Protein AF-X0TGJ8-F1 (afdb_monomer)

Nearest PDB structures (foldseek):
  4n3c-assembly1_A  TM=4.576E-01  e=1.375E-03  Homo sapiens
  5g05-assembly1_K  TM=4.048E-01  e=6.281E-03  Homo sapiens
  8qpb-assembly1_N  TM=3.657E-01  e=1.025E-02  Homo sapiens
  4xif-assembly1_A  TM=2.838E-01  e=1.025E-02  Homo sapiens
  5jjt-assembly1_A  TM=5.851E-01  e=5.698E-01  Arabidopsis thaliana

Radius of gyration: 27.28 Å; Cα contacts (8 Å, |Δi|>4): 310; chains: 1; bounding box: 85×45×89 Å

Sequence (287 aa):
EELASNRRTIRAPLMQMLMEAAKVVDERGDAAPHHDSLFNEAVTLAEARYYKKAQEKMAAFLKAYPKSHKGWLWYSRVSGNMKSIEGSLSNAEKIAPNDPEVVEEIHKVELAKRTLRSGQIRRCPFCWAPANVKAFKCPYCRAHLFVHEELLACTKAVNRGILQQAIDMYTKVATRETNPPAHYYLSIAHFNLGNWEKGLDQLNNTVKMFPEKKFYAEQLHMLINLLTSSEDMFAQETVVKKKVPGPAPATTVKAEKKKMLLAESSPPIRKAISIAFARRGNEVIEA

Solvent-accessible surface area (backbone atoms only — not comparable to full-atom values): 16430 Å² total; per-residue (Å²): 138,83,86,79,76,82,78,80,78,82,89,64,58,68,67,58,54,50,50,52,53,49,49,58,49,59,67,45,64,76,48,52,68,58,54,54,49,49,50,50,50,17,49,55,30,41,77,65,63,41,30,70,62,14,37,54,39,34,51,56,44,33,74,78,40,76,82,38,32,67,49,25,45,52,41,22,62,41,44,70,40,67,68,57,24,53,57,23,42,55,53,14,37,77,68,39,68,83,39,67,69,55,50,50,52,52,51,29,45,57,57,24,59,79,70,49,88,58,83,61,52,36,63,37,91,53,77,48,31,46,30,44,74,84,49,55,50,34,83,73,53,47,38,54,74,57,82,50,88,66,58,85,76,53,78,84,76,51,49,61,68,47,38,52,53,31,39,57,51,26,50,54,41,48,74,73,41,96,43,70,68,33,38,42,52,39,12,42,40,26,45,53,74,66,39,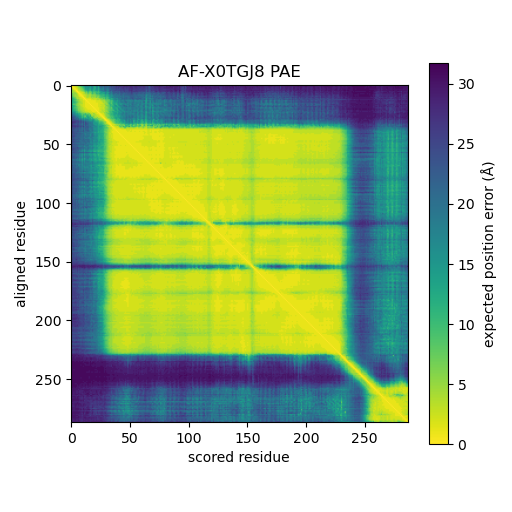50,67,66,12,49,55,36,39,54,50,40,27,70,78,38,69,87,48,55,68,51,48,52,41,50,50,51,46,52,52,53,57,57,59,55,50,62,68,54,60,61,68,70,71,74,72,77,91,74,92,84,90,82,91,77,90,71,83,78,76,82,61,53,77,42,81,45,82,54,95,48,69,71,57,38,51,55,49,46,50,60,41,45,77,72,56,32,45,69,43,81,104

Secondary structure (DSSP, 8-state):
-------------HHHHHHHHHHHHHHHHTTHHHHHHHHHHHHHHHHTT-HHHHHHHHHHHHHH-TT-HHHHHHHHHH-SSHHHHHHHHHHHHHH-TT-HHHHHHHHHHHHHHTT--SS-EEE-TTT--EEETT-SB-TTT--BSS--GGGTT-SSSS-HHHHHHHHHHHHHHHHHS--HHHHHHHHHHHHHTT-HHHHHHHHHHHHHH-TT-HHHHHHHHHHHHHHHHHHHHHHTTTS---------------PPPPEEEE--S-HHHHHHHHHHHHTTTPEEEE-

Organism: NCBI:txid412755

InterPro domains:
  IPR011990 Tetratricopeptide-like helical domain superfamily [G3DSA:1.25.40.10] (34-235)
  IPR011990 Tetratricopeptide-like helical domain superfamily [SSF48452] (39-220)

pLDDT: mean 85.27, std 17.44, range [36.16, 98.62]

Foldseek 3Di:
DDPPPPPDDDPDDPVVVVVVVVVVVVVCPVVVVVLCVLLVVLVLCVLLVVLVVSLVSLVVSCVVVVLDLSSLLVNLLSDFFLVSNVVSLVSSCVNPVPPPSSVVQVVLSVQQVVVDPDRGWDAQSQNSRIHDPPDQARSPQRAGRAQDLCLVVQAPRGDLVSLVVSLVSLVVSVVVDDRLVSLQVNLSSCSNNVVNLVSLVSLVVSCVVCVVPVVSVVRNVSVLVSLVVVVVVVVVVVPPPDDDDDDDDDDDDDDDAAEEEDEDPDPSSSVSVCVSSVVVRHHYDYD

Mean predicted aligned error: 12.15 Å

Structure (mmCIF, N/CA/C/O backbone):
data_AF-X0TGJ8-F1
#
_entry.id   AF-X0TGJ8-F1
#
loop_
_atom_site.group_PDB
_atom_site.id
_atom_site.type_symbol
_atom_site.label_atom_id
_atom_site.label_alt_id
_atom_site.label_comp_id
_atom_site.label_asym_id
_atom_site.label_entity_id
_atom_site.label_seq_id
_atom_site.pdbx_PDB_ins_code
_atom_site.Cartn_x
_atom_site.Cartn_y
_atom_site.Cartn_z
_atom_site.occupancy
_atom_site.B_iso_or_equiv
_atom_site.auth_seq_id
_atom_site.auth_comp_id
_atom_site.auth_asym_id
_atom_site.auth_atom_id
_atom_site.pdbx_PDB_model_num
ATOM 1 N N . GLU A 1 1 ? 2.355 -23.713 -53.470 1.00 46.88 1 GLU A N 1
ATOM 2 C CA . GLU A 1 1 ? 3.028 -22.478 -53.021 1.00 46.88 1 GLU A CA 1
ATOM 3 C C . GLU A 1 1 ? 3.996 -22.835 -51.908 1.00 46.88 1 GLU A C 1
ATOM 5 O O . GLU A 1 1 ? 3.592 -23.373 -50.884 1.00 46.88 1 GLU A O 1
ATOM 10 N N . GLU A 1 2 ? 5.284 -22.700 -52.210 1.00 47.53 2 GLU A N 1
ATOM 11 C CA . GLU A 1 2 ? 6.411 -23.269 -51.471 1.00 47.53 2 GLU A CA 1
ATOM 12 C C . GLU A 1 2 ? 6.818 -22.411 -50.266 1.00 47.53 2 GLU A C 1
ATOM 14 O O . GLU A 1 2 ? 7.160 -21.237 -50.397 1.00 47.53 2 GLU A O 1
ATOM 19 N N . LEU A 1 3 ? 6.880 -23.034 -49.087 1.00 53.97 3 LEU A N 1
ATOM 20 C CA . LEU A 1 3 ? 7.621 -22.522 -47.935 1.00 53.97 3 LEU A CA 1
ATOM 21 C C . LEU A 1 3 ? 9.123 -22.744 -48.173 1.00 53.97 3 LEU A C 1
ATOM 23 O O . LEU A 1 3 ? 9.703 -23.733 -47.724 1.00 53.97 3 LEU A O 1
ATOM 27 N N . ALA A 1 4 ? 9.760 -21.818 -48.892 1.00 54.16 4 ALA A N 1
ATOM 28 C CA . ALA A 1 4 ? 11.211 -21.780 -49.042 1.00 54.16 4 ALA A CA 1
ATOM 29 C C . ALA A 1 4 ? 11.873 -21.489 -47.680 1.00 54.16 4 ALA A C 1
ATOM 31 O O . ALA A 1 4 ? 11.961 -20.353 -47.211 1.00 54.16 4 ALA A O 1
ATOM 32 N N . SER A 1 5 ? 12.315 -22.558 -47.014 1.00 65.00 5 SER A N 1
ATOM 33 C CA . SER A 1 5 ? 13.054 -22.522 -45.754 1.00 65.00 5 SER A CA 1
ATOM 34 C C . SER A 1 5 ? 14.421 -21.865 -45.963 1.00 65.00 5 SER A C 1
ATOM 36 O O . SER A 1 5 ? 15.363 -22.481 -46.462 1.00 65.00 5 SER A O 1
ATOM 38 N N . ASN A 1 6 ? 14.539 -20.596 -45.569 1.00 62.16 6 ASN A N 1
ATOM 39 C CA . ASN A 1 6 ? 15.807 -19.873 -45.522 1.00 62.16 6 ASN A CA 1
ATOM 40 C C . ASN A 1 6 ? 16.725 -20.478 -44.443 1.00 62.16 6 ASN A C 1
ATOM 42 O O . ASN A 1 6 ? 16.780 -20.009 -43.303 1.00 62.16 6 ASN A O 1
ATOM 46 N N . ARG A 1 7 ? 17.475 -21.526 -44.804 1.00 58.59 7 ARG A N 1
ATOM 47 C CA . ARG A 1 7 ? 18.574 -22.065 -43.993 1.00 58.59 7 ARG A CA 1
ATOM 48 C C . ARG A 1 7 ? 19.716 -21.050 -43.945 1.00 58.59 7 ARG A C 1
ATOM 50 O O . ARG A 1 7 ? 20.585 -21.023 -44.811 1.00 58.59 7 ARG A O 1
ATOM 57 N N . ARG A 1 8 ? 19.736 -20.223 -42.901 1.00 74.56 8 ARG A N 1
ATOM 58 C CA . ARG A 1 8 ? 20.891 -19.375 -42.583 1.00 74.56 8 ARG A CA 1
ATOM 59 C C . ARG A 1 8 ? 22.025 -20.258 -42.068 1.00 74.56 8 ARG A C 1
ATOM 61 O O . ARG A 1 8 ? 21.917 -20.852 -41.000 1.00 74.56 8 ARG A O 1
ATOM 68 N N . THR A 1 9 ? 23.107 -20.363 -42.832 1.00 74.31 9 THR A N 1
ATOM 69 C CA . THR A 1 9 ? 24.321 -21.070 -42.410 1.00 74.31 9 THR A CA 1
ATOM 70 C C . THR A 1 9 ? 25.183 -20.119 -41.586 1.00 74.31 9 THR A C 1
ATOM 72 O O . THR A 1 9 ? 25.691 -19.129 -42.109 1.00 74.31 9 THR A O 1
ATOM 75 N N . ILE A 1 10 ? 25.344 -20.391 -40.292 1.00 77.75 10 ILE A N 1
ATOM 76 C CA . ILE A 1 10 ? 26.234 -19.606 -39.430 1.00 77.75 10 ILE A CA 1
ATOM 77 C C . ILE A 1 10 ? 27.671 -20.064 -39.708 1.00 77.75 10 ILE A C 1
ATOM 79 O O . ILE A 1 10 ? 28.046 -21.180 -39.362 1.00 77.75 10 ILE A O 1
ATOM 83 N N . ARG A 1 11 ? 28.474 -19.213 -40.357 1.00 81.12 11 ARG A N 1
ATOM 84 C CA . ARG A 1 11 ? 29.906 -19.448 -40.625 1.00 81.12 11 ARG A CA 1
ATOM 85 C C . ARG A 1 11 ? 30.792 -18.821 -39.546 1.00 81.12 11 ARG A C 1
ATOM 87 O O . ARG A 1 11 ? 31.711 -18.074 -39.861 1.00 81.12 11 ARG A O 1
ATOM 94 N N . ALA A 1 12 ? 30.497 -19.087 -38.279 1.00 82.31 12 ALA A N 1
ATOM 95 C CA . ALA A 1 12 ? 31.414 -18.745 -37.196 1.00 82.31 12 ALA A CA 1
ATOM 96 C C . ALA A 1 12 ? 32.196 -20.009 -36.797 1.00 82.31 12 ALA A C 1
ATOM 98 O O . ALA A 1 12 ? 31.591 -21.077 -36.681 1.00 82.31 12 ALA A O 1
ATOM 99 N N . PRO A 1 13 ? 33.522 -19.940 -36.598 1.00 90.06 13 PRO A N 1
ATOM 100 C CA . PRO A 1 13 ? 34.269 -21.030 -35.984 1.00 90.06 13 PRO A CA 1
ATOM 101 C C . PRO A 1 13 ? 33.686 -21.340 -34.602 1.00 90.06 13 PRO A C 1
ATOM 103 O O . PRO A 1 13 ? 33.364 -20.421 -33.848 1.00 90.06 13 PRO A O 1
ATOM 106 N N . LEU A 1 14 ? 33.583 -22.623 -34.242 1.00 85.56 14 LEU A N 1
ATOM 107 C CA . LEU A 1 14 ? 33.054 -23.059 -32.941 1.00 85.56 14 LEU A CA 1
ATOM 108 C C . LEU A 1 14 ? 33.731 -22.328 -31.770 1.00 85.56 14 LEU A C 1
ATOM 110 O O . LEU A 1 14 ? 33.059 -21.897 -30.841 1.00 85.56 14 LEU A O 1
ATOM 114 N N . MET A 1 15 ? 35.046 -22.111 -31.861 1.00 87.75 15 MET A N 1
ATOM 115 C CA . MET A 1 15 ? 35.812 -21.376 -30.853 1.00 87.75 15 MET A CA 1
ATOM 116 C C . MET A 1 15 ? 35.319 -19.931 -30.674 1.00 87.75 15 MET A C 1
ATOM 118 O O . MET A 1 15 ? 35.197 -19.465 -29.550 1.00 87.75 15 MET A O 1
ATOM 122 N N . GLN A 1 16 ? 34.958 -19.237 -31.759 1.00 88.19 16 GLN A N 1
ATOM 123 C CA . GLN A 1 16 ? 34.416 -17.878 -31.686 1.00 88.19 16 GLN A CA 1
ATOM 124 C C . GLN A 1 16 ? 33.028 -17.863 -31.034 1.00 88.19 16 GLN A C 1
ATOM 126 O O . GLN A 1 16 ? 32.749 -16.982 -30.228 1.00 88.19 16 GLN A O 1
ATOM 131 N N . MET A 1 17 ? 32.182 -18.859 -31.327 1.00 84.19 17 MET A N 1
ATOM 132 C CA . MET A 1 17 ? 30.877 -18.995 -30.668 1.00 84.19 17 MET A CA 1
ATOM 133 C C . MET A 1 17 ? 31.024 -19.281 -29.169 1.00 84.19 17 MET A C 1
ATOM 135 O O . MET A 1 17 ? 30.276 -18.731 -28.368 1.00 84.19 17 MET A O 1
ATOM 139 N N . LEU A 1 18 ? 31.997 -20.113 -28.785 1.00 81.88 18 LEU A N 1
ATOM 140 C CA . LEU A 1 18 ? 32.280 -20.428 -27.385 1.00 81.88 18 LEU A CA 1
ATOM 141 C C . LEU A 1 18 ? 32.867 -19.229 -26.633 1.00 81.88 18 LEU A C 1
ATOM 143 O O . LEU A 1 18 ? 32.481 -19.001 -25.493 1.00 81.88 18 LEU A O 1
ATOM 147 N N . MET A 1 19 ? 33.741 -18.437 -27.261 1.00 83.06 19 MET A N 1
ATOM 148 C CA . MET A 1 19 ? 34.274 -17.214 -26.650 1.00 83.06 19 MET A CA 1
ATOM 149 C C . MET A 1 19 ? 33.204 -16.127 -26.497 1.00 83.06 19 MET A C 1
ATOM 151 O O . MET A 1 19 ? 33.145 -15.493 -25.450 1.00 83.06 19 MET A O 1
ATOM 155 N N . GLU A 1 20 ? 32.323 -15.941 -27.484 1.00 79.94 20 GLU A N 1
ATOM 156 C CA . GLU A 1 20 ? 31.144 -15.064 -27.366 1.00 79.94 20 GLU A CA 1
ATOM 157 C C . GLU A 1 20 ? 30.201 -15.542 -26.253 1.00 79.94 20 GLU A C 1
ATOM 159 O O . GLU A 1 20 ? 29.802 -14.756 -25.397 1.00 79.94 20 GLU A O 1
ATOM 164 N N . ALA A 1 21 ? 29.894 -16.842 -26.203 1.00 73.81 21 ALA A N 1
ATOM 165 C CA . ALA A 1 21 ? 29.057 -17.413 -25.152 1.00 73.81 21 ALA A CA 1
ATOM 166 C C . ALA A 1 21 ? 29.690 -17.255 -23.760 1.00 73.81 21 ALA A C 1
ATOM 168 O O . ALA A 1 21 ? 28.996 -16.878 -22.819 1.00 73.81 21 ALA A O 1
ATOM 169 N N . ALA A 1 22 ? 31.000 -17.484 -23.629 1.00 69.81 22 ALA A N 1
ATOM 170 C CA . ALA A 1 22 ? 31.734 -17.300 -22.379 1.00 69.81 22 ALA A CA 1
ATOM 171 C C . ALA A 1 22 ? 31.773 -15.826 -21.951 1.00 69.81 22 ALA A C 1
ATOM 173 O O . ALA A 1 22 ? 31.545 -15.530 -20.783 1.00 69.81 22 ALA A O 1
ATOM 174 N N . LYS A 1 23 ? 31.959 -14.893 -22.892 1.00 70.50 23 LYS A N 1
ATOM 175 C CA . LYS A 1 23 ? 31.937 -13.449 -22.624 1.00 70.50 23 LYS A CA 1
ATOM 176 C C . LYS A 1 23 ? 30.565 -12.974 -22.135 1.00 70.50 23 LYS A C 1
ATOM 178 O O . LYS A 1 23 ? 30.482 -12.199 -21.190 1.00 70.50 23 LYS A O 1
ATOM 183 N N . VAL A 1 24 ? 29.484 -13.505 -22.711 1.00 60.78 24 VAL A N 1
ATOM 184 C CA . VAL A 1 24 ? 28.107 -13.237 -22.255 1.00 60.78 24 VAL A CA 1
ATOM 185 C C . VAL A 1 24 ? 27.833 -13.823 -20.863 1.00 60.78 24 VAL A C 1
ATOM 187 O O . VAL A 1 24 ? 26.995 -13.289 -20.137 1.00 60.78 24 VAL A O 1
ATOM 190 N N . VAL A 1 25 ? 28.503 -14.914 -20.478 1.00 56.06 25 VAL A N 1
ATOM 191 C CA . VAL A 1 25 ? 28.391 -15.507 -19.134 1.00 56.06 25 VAL A CA 1
ATOM 192 C C . VAL A 1 25 ? 29.176 -14.692 -18.102 1.00 56.06 25 VAL A C 1
ATOM 194 O O . VAL A 1 25 ? 28.639 -14.420 -17.030 1.00 56.06 25 VAL A O 1
ATOM 197 N N . ASP A 1 26 ? 30.382 -14.237 -18.441 1.00 53.06 26 ASP A N 1
ATOM 198 C CA . ASP A 1 26 ? 31.244 -13.451 -17.547 1.00 53.06 26 ASP A CA 1
ATOM 199 C C . ASP A 1 26 ? 30.664 -12.044 -17.286 1.00 53.06 26 ASP A C 1
ATOM 201 O O . ASP A 1 26 ? 30.555 -11.601 -16.145 1.00 53.06 26 ASP A O 1
ATOM 205 N N . GLU A 1 27 ? 30.116 -11.386 -18.317 1.00 55.34 27 GLU A N 1
ATOM 206 C CA . GLU A 1 27 ? 29.408 -10.100 -18.172 1.00 55.34 27 GLU A CA 1
ATOM 207 C C . GLU A 1 27 ? 28.094 -10.210 -17.364 1.00 55.34 27 GLU A C 1
ATOM 209 O O . GLU A 1 27 ? 27.584 -9.207 -16.858 1.00 55.34 27 GLU A O 1
ATOM 214 N N . ARG A 1 28 ? 27.528 -11.417 -17.213 1.00 53.03 28 ARG A N 1
ATOM 215 C CA . ARG A 1 28 ? 26.324 -11.667 -16.396 1.00 53.03 28 ARG A CA 1
ATOM 216 C C . ARG A 1 28 ? 26.637 -12.049 -14.948 1.00 53.03 28 ARG A C 1
ATOM 218 O O . ARG A 1 28 ? 25.773 -11.838 -14.097 1.00 53.03 28 ARG A O 1
ATOM 225 N N . GLY A 1 29 ? 27.824 -12.594 -14.670 1.00 50.03 29 GLY A N 1
ATOM 226 C CA . GLY A 1 29 ? 28.206 -13.130 -13.358 1.00 50.03 29 GLY A CA 1
ATOM 227 C C . GLY A 1 29 ? 28.338 -12.068 -12.264 1.00 50.03 29 GLY A C 1
ATOM 228 O O . GLY A 1 29 ? 27.767 -12.234 -11.188 1.00 50.03 29 GLY A O 1
ATOM 229 N N . ASP A 1 30 ? 28.995 -10.944 -12.561 1.00 52.78 30 ASP A N 1
ATOM 230 C CA . ASP A 1 30 ? 29.252 -9.878 -11.574 1.00 52.78 30 ASP A CA 1
ATOM 231 C C . ASP A 1 30 ? 28.154 -8.803 -11.507 1.00 52.78 30 ASP A C 1
ATOM 233 O O . ASP A 1 30 ? 28.026 -8.079 -10.517 1.00 52.78 30 ASP A O 1
ATOM 237 N N . ALA A 1 31 ? 27.322 -8.691 -12.543 1.00 53.66 31 ALA A N 1
ATOM 238 C CA . ALA A 1 31 ? 26.305 -7.646 -12.636 1.00 53.66 31 ALA A CA 1
ATOM 239 C C . ALA A 1 31 ? 24.985 -8.042 -11.935 1.00 53.66 31 ALA A C 1
ATOM 241 O O . ALA A 1 31 ? 24.351 -7.212 -11.276 1.00 53.66 31 ALA A O 1
ATOM 242 N N . ALA A 1 32 ? 24.600 -9.323 -11.999 1.00 57.41 32 ALA A N 1
ATOM 243 C CA . ALA A 1 32 ? 23.341 -9.830 -11.445 1.00 57.41 32 ALA A CA 1
ATOM 244 C C . ALA A 1 32 ? 23.119 -9.548 -9.937 1.00 57.41 32 ALA A C 1
ATOM 246 O O . ALA A 1 32 ? 22.020 -9.105 -9.589 1.00 57.41 32 ALA A O 1
ATOM 247 N N . PRO A 1 33 ? 24.115 -9.695 -9.035 1.00 64.19 33 PRO A N 1
ATOM 248 C CA . PRO A 1 33 ? 23.911 -9.458 -7.601 1.00 64.19 33 PRO A CA 1
ATOM 249 C C . PRO A 1 33 ? 23.582 -7.994 -7.285 1.00 64.19 33 PRO A C 1
ATOM 251 O O . PRO A 1 33 ? 22.793 -7.692 -6.385 1.00 64.19 33 PRO A O 1
ATOM 254 N N . HIS A 1 34 ? 24.169 -7.059 -8.039 1.00 70.31 34 HIS A N 1
ATOM 255 C CA . HIS A 1 34 ? 23.957 -5.635 -7.807 1.00 70.31 34 HIS A CA 1
ATOM 256 C C . HIS A 1 34 ? 22.599 -5.156 -8.352 1.00 70.31 34 HIS A C 1
ATOM 258 O O . HIS A 1 34 ? 21.985 -4.258 -7.764 1.00 70.31 34 HIS A O 1
ATOM 264 N N . HIS A 1 35 ? 22.108 -5.770 -9.436 1.00 74.06 35 HIS A N 1
ATOM 265 C CA . HIS A 1 35 ? 20.805 -5.467 -10.042 1.00 74.06 35 HIS A CA 1
ATOM 266 C C . HIS A 1 35 ? 19.655 -5.715 -9.072 1.00 74.06 35 HIS A C 1
ATOM 268 O O . HIS A 1 35 ? 18.832 -4.824 -8.835 1.00 74.06 35 HIS A O 1
ATOM 274 N N . ASP A 1 36 ? 19.645 -6.907 -8.479 1.00 84.38 36 ASP A N 1
ATOM 275 C CA . ASP A 1 36 ? 18.609 -7.309 -7.537 1.00 84.38 36 ASP A CA 1
ATOM 276 C C . ASP A 1 36 ? 18.672 -6.451 -6.273 1.00 84.38 36 ASP A C 1
ATOM 278 O O . ASP A 1 36 ? 17.635 -6.069 -5.737 1.00 84.38 36 ASP A O 1
ATOM 282 N N . SER A 1 37 ? 19.871 -6.049 -5.844 1.00 89.69 37 SER A N 1
ATOM 283 C CA . SER A 1 37 ? 20.055 -5.185 -4.675 1.00 89.69 37 SER A CA 1
ATOM 284 C C . SER A 1 37 ? 19.374 -3.815 -4.828 1.00 89.69 37 SER A C 1
ATOM 286 O O . SER A 1 37 ? 18.566 -3.439 -3.977 1.00 89.69 37 SER A O 1
ATOM 288 N N . LEU A 1 38 ? 19.607 -3.089 -5.933 1.00 93.69 38 LEU A N 1
ATOM 289 C CA . LEU A 1 38 ? 19.009 -1.757 -6.144 1.00 93.69 38 LEU A CA 1
ATOM 290 C C . LEU A 1 38 ? 17.484 -1.810 -6.288 1.00 93.69 38 LEU A C 1
ATOM 292 O O . LEU A 1 38 ? 16.774 -0.958 -5.745 1.00 93.69 38 LEU A O 1
ATOM 296 N N . PHE A 1 39 ? 16.977 -2.805 -7.018 1.00 96.44 39 PHE A N 1
ATOM 297 C CA . PHE A 1 39 ? 15.540 -3.003 -7.175 1.00 96.44 39 PHE A CA 1
ATOM 298 C C . PHE A 1 39 ? 14.882 -3.352 -5.836 1.00 96.44 39 PHE A C 1
ATOM 300 O O . PHE A 1 39 ? 13.907 -2.708 -5.443 1.00 96.44 39 PHE A O 1
ATOM 307 N N . ASN A 1 40 ? 15.443 -4.316 -5.102 1.00 96.69 40 ASN A N 1
ATOM 308 C CA . ASN A 1 40 ? 14.908 -4.752 -3.816 1.00 96.69 40 ASN A CA 1
ATOM 309 C C . ASN A 1 40 ? 14.972 -3.640 -2.764 1.00 96.69 40 ASN A C 1
ATOM 311 O O . ASN A 1 40 ? 14.031 -3.495 -1.985 1.00 96.69 40 ASN A O 1
ATOM 315 N N . GLU A 1 41 ? 16.019 -2.811 -2.760 1.00 97.00 41 GLU A N 1
ATOM 316 C CA . GLU A 1 41 ? 16.104 -1.630 -1.894 1.00 97.00 41 GLU A CA 1
ATOM 317 C C . GLU A 1 41 ? 14.962 -0.645 -2.196 1.00 97.00 41 GLU A C 1
ATOM 319 O O . GLU A 1 41 ? 14.269 -0.179 -1.289 1.00 97.00 41 GLU A O 1
ATOM 324 N N . ALA A 1 42 ? 14.707 -0.358 -3.474 1.00 98.12 42 ALA A N 1
ATOM 325 C CA . ALA A 1 42 ? 13.628 0.536 -3.879 1.00 98.12 42 ALA A CA 1
ATOM 326 C C . ALA A 1 42 ? 12.237 -0.012 -3.505 1.00 98.12 42 ALA A C 1
ATOM 328 O O . ALA A 1 42 ? 11.393 0.741 -3.012 1.00 98.12 42 ALA A O 1
ATOM 329 N N . VAL A 1 43 ? 12.010 -1.317 -3.681 1.00 98.12 43 VAL A N 1
ATOM 330 C CA . VAL A 1 43 ? 10.783 -2.007 -3.247 1.00 98.12 43 VAL A CA 1
ATOM 331 C C . VAL A 1 43 ? 10.622 -1.921 -1.730 1.00 98.12 43 VAL A C 1
ATOM 333 O O . VAL A 1 43 ? 9.585 -1.479 -1.242 1.00 98.12 43 VAL A O 1
ATOM 336 N N . THR A 1 44 ? 11.680 -2.231 -0.984 1.00 97.69 44 THR A N 1
ATOM 337 C CA . THR A 1 44 ? 11.733 -2.156 0.484 1.00 97.69 44 THR A CA 1
ATOM 338 C C . THR A 1 44 ? 11.335 -0.767 0.994 1.00 97.69 44 THR A C 1
ATOM 340 O O . THR A 1 44 ? 10.549 -0.641 1.939 1.00 97.69 44 THR A O 1
ATOM 343 N N . LEU A 1 45 ? 11.840 0.290 0.348 1.00 98.12 45 LEU A N 1
ATOM 344 C CA . LEU A 1 45 ? 11.487 1.679 0.647 1.00 98.12 45 LEU A CA 1
ATOM 345 C C . LEU A 1 45 ? 10.024 1.995 0.295 1.00 98.12 45 LEU A C 1
ATOM 347 O O . LEU A 1 45 ? 9.368 2.746 1.020 1.00 98.12 45 LEU A O 1
ATOM 351 N N . ALA A 1 46 ? 9.503 1.441 -0.804 1.00 98.12 46 ALA A N 1
ATOM 352 C CA . ALA A 1 46 ? 8.116 1.631 -1.221 1.00 98.12 46 ALA A CA 1
ATOM 353 C C . ALA A 1 46 ? 7.130 0.994 -0.230 1.00 98.12 46 ALA A C 1
ATOM 355 O O . ALA A 1 46 ? 6.167 1.650 0.173 1.00 98.12 46 ALA A O 1
ATOM 356 N N . GLU A 1 47 ? 7.394 -0.240 0.208 1.00 97.44 47 GLU A N 1
ATOM 357 C CA . GLU A 1 47 ? 6.611 -0.963 1.223 1.00 97.44 47 GLU A CA 1
ATOM 358 C C . GLU A 1 47 ? 6.593 -0.211 2.563 1.00 97.44 47 GLU A C 1
ATOM 360 O O . GLU A 1 47 ? 5.540 -0.051 3.183 1.00 97.44 47 GLU A O 1
ATOM 365 N N . ALA A 1 48 ? 7.739 0.359 2.952 1.00 97.25 48 ALA A N 1
ATOM 366 C CA . ALA A 1 48 ? 7.882 1.240 4.113 1.00 97.25 48 ALA A CA 1
ATOM 367 C C . ALA A 1 48 ? 7.270 2.644 3.923 1.00 97.25 48 ALA A C 1
ATOM 369 O O . ALA A 1 48 ? 7.328 3.490 4.817 1.00 97.25 48 ALA A O 1
ATOM 370 N N . ARG A 1 49 ? 6.651 2.905 2.765 1.00 97.06 49 ARG A N 1
ATOM 371 C CA . ARG A 1 49 ? 6.004 4.170 2.379 1.00 97.06 49 ARG A CA 1
ATOM 372 C C . ARG A 1 49 ? 6.935 5.377 2.272 1.00 97.06 49 ARG A C 1
ATOM 374 O O . ARG A 1 49 ? 6.469 6.518 2.258 1.00 97.06 49 ARG A O 1
ATOM 381 N N . TYR A 1 50 ? 8.230 5.159 2.074 1.00 97.12 50 TYR A N 1
ATOM 382 C CA . TYR A 1 50 ? 9.185 6.212 1.731 1.00 97.12 50 TYR A CA 1
ATOM 383 C C . TYR A 1 50 ? 9.175 6.499 0.223 1.00 97.12 50 TYR A C 1
ATOM 385 O O . TYR A 1 50 ? 10.198 6.386 -0.450 1.00 97.12 50 TYR A O 1
ATOM 393 N N . TYR A 1 51 ? 8.016 6.887 -0.325 1.00 96.69 51 TYR A N 1
ATOM 394 C CA . TYR A 1 51 ? 7.795 6.962 -1.778 1.00 96.69 51 TYR A CA 1
ATOM 395 C C . TYR A 1 51 ? 8.794 7.832 -2.528 1.00 96.69 51 TYR A C 1
ATOM 397 O O . TYR A 1 51 ? 9.227 7.443 -3.604 1.00 96.69 51 TYR A O 1
ATOM 405 N N . LYS A 1 52 ? 9.215 8.963 -1.953 1.00 97.00 52 LYS A N 1
ATOM 406 C CA . LYS A 1 52 ? 10.216 9.829 -2.587 1.00 97.00 52 LYS A CA 1
ATOM 407 C C . LYS A 1 52 ? 11.555 9.102 -2.777 1.00 97.00 52 LYS A C 1
ATOM 409 O O . LYS A 1 52 ? 12.059 9.038 -3.892 1.00 97.00 52 LYS A O 1
ATOM 414 N N . LYS A 1 53 ? 12.079 8.482 -1.712 1.00 98.06 53 LYS A N 1
ATOM 415 C CA . LYS A 1 53 ? 13.336 7.714 -1.758 1.00 98.06 53 LYS A CA 1
ATOM 416 C C . LYS A 1 53 ? 13.212 6.490 -2.669 1.00 98.06 53 LYS A C 1
ATOM 418 O O . LYS A 1 53 ? 14.108 6.208 -3.457 1.00 98.06 53 LYS A O 1
ATOM 423 N N . ALA A 1 54 ? 12.081 5.789 -2.589 1.00 98.25 54 ALA A N 1
ATOM 424 C CA . ALA A 1 54 ? 11.789 4.650 -3.452 1.00 98.25 54 ALA A CA 1
ATOM 425 C C . ALA A 1 54 ? 11.754 5.055 -4.934 1.00 98.25 54 ALA A C 1
ATOM 427 O O . ALA A 1 54 ? 12.321 4.363 -5.774 1.00 98.25 54 ALA A O 1
ATOM 428 N N . GLN A 1 55 ? 11.144 6.198 -5.259 1.00 98.00 55 GLN A N 1
ATOM 429 C CA . GLN A 1 55 ? 11.090 6.736 -6.617 1.00 98.00 55 GLN A CA 1
ATOM 430 C C . GLN A 1 55 ? 12.479 7.122 -7.136 1.00 98.00 55 GLN A C 1
ATOM 432 O O . GLN A 1 55 ? 12.797 6.807 -8.280 1.00 98.00 55 GLN A O 1
ATOM 437 N N . GLU A 1 56 ? 13.317 7.758 -6.313 1.00 97.69 56 GLU A N 1
ATOM 438 C CA . GLU A 1 56 ? 14.706 8.093 -6.664 1.00 97.69 56 GLU A CA 1
ATOM 439 C C . GLU A 1 56 ? 15.521 6.829 -6.988 1.00 97.69 56 GLU A C 1
ATOM 441 O O . GLU A 1 56 ? 16.149 6.743 -8.046 1.00 97.69 56 GLU A O 1
ATOM 446 N N . LYS A 1 57 ? 15.448 5.806 -6.128 1.00 97.94 57 LYS A N 1
ATOM 447 C CA . LYS A 1 57 ? 16.135 4.520 -6.334 1.00 97.94 57 LYS A CA 1
ATOM 448 C C . LYS A 1 57 ? 15.598 3.761 -7.548 1.00 97.94 57 LYS A C 1
ATOM 450 O O . LYS A 1 57 ? 16.378 3.241 -8.343 1.00 97.94 57 LYS A O 1
ATOM 455 N N . MET A 1 58 ? 14.282 3.758 -7.747 1.00 98.12 58 MET A N 1
ATOM 456 C CA . MET A 1 58 ? 13.656 3.113 -8.901 1.00 98.12 58 MET A CA 1
ATOM 457 C C . MET A 1 58 ? 13.984 3.840 -10.217 1.00 98.12 58 MET A C 1
ATOM 459 O O . MET A 1 58 ? 14.166 3.190 -11.243 1.00 98.12 58 MET A O 1
ATOM 463 N N . ALA A 1 59 ? 14.132 5.171 -10.206 1.00 98.00 59 ALA A N 1
ATOM 464 C CA . ALA A 1 59 ? 14.617 5.924 -11.367 1.00 98.00 59 ALA A CA 1
ATOM 465 C C . ALA A 1 59 ? 16.062 5.545 -11.723 1.00 98.00 59 ALA A C 1
ATOM 467 O O . ALA A 1 59 ? 16.372 5.338 -12.896 1.00 98.00 59 ALA A O 1
ATOM 468 N N . ALA A 1 60 ? 16.939 5.425 -10.719 1.00 96.62 60 ALA A N 1
ATOM 469 C CA . ALA A 1 60 ? 18.315 4.976 -10.925 1.00 96.62 60 ALA A CA 1
ATOM 470 C C . ALA A 1 60 ? 18.361 3.553 -11.506 1.00 96.62 60 ALA A C 1
ATOM 472 O O . ALA A 1 60 ? 19.083 3.311 -12.473 1.00 96.62 60 ALA A O 1
ATOM 473 N N . PHE A 1 61 ? 17.526 2.647 -10.986 1.00 97.25 61 PHE A N 1
ATOM 474 C CA . PHE A 1 61 ? 17.360 1.300 -11.531 1.00 97.25 61 PHE A CA 1
ATOM 475 C C . PHE A 1 61 ? 16.914 1.329 -13.002 1.00 97.25 61 PHE A C 1
ATOM 477 O O . PHE A 1 61 ? 17.538 0.699 -13.850 1.00 97.25 61 PHE A O 1
ATOM 484 N N . LEU A 1 62 ? 15.890 2.113 -13.346 1.00 97.38 62 LEU A N 1
ATOM 485 C CA . LEU A 1 62 ? 15.384 2.207 -14.721 1.00 97.38 62 LEU A CA 1
ATOM 486 C C . LEU A 1 62 ? 16.356 2.874 -15.699 1.00 97.38 62 LEU A C 1
ATOM 488 O O . LEU A 1 62 ? 16.329 2.554 -16.886 1.00 97.38 62 LEU A O 1
ATOM 492 N N . LYS A 1 63 ? 17.235 3.764 -15.224 1.00 96.81 63 LYS A N 1
ATOM 493 C CA . LYS A 1 63 ? 18.316 4.327 -16.046 1.00 96.81 63 LYS A CA 1
ATOM 494 C C . LYS A 1 63 ? 19.292 3.238 -16.501 1.00 96.81 63 LYS A C 1
ATOM 496 O O . LYS A 1 63 ? 19.752 3.282 -17.637 1.00 96.81 63 LYS A O 1
ATOM 501 N N . ALA A 1 64 ? 19.588 2.277 -15.628 1.00 95.44 64 ALA A N 1
ATOM 502 C CA . ALA A 1 64 ? 20.447 1.141 -15.949 1.00 95.44 64 ALA A CA 1
ATOM 503 C C . ALA A 1 64 ? 19.694 0.029 -16.712 1.00 95.44 64 ALA A C 1
ATOM 505 O O . ALA A 1 64 ? 20.265 -0.591 -17.606 1.00 95.44 64 ALA A O 1
ATOM 506 N N . TYR A 1 65 ? 18.402 -0.179 -16.423 1.00 96.06 65 TYR A N 1
ATOM 507 C CA . TYR A 1 65 ? 17.578 -1.259 -16.992 1.00 96.06 65 TYR A CA 1
ATOM 508 C C . TYR A 1 65 ? 16.267 -0.742 -17.607 1.00 96.06 65 TYR A C 1
ATOM 510 O O . TYR A 1 65 ? 15.176 -1.093 -17.143 1.00 96.06 65 TYR A O 1
ATOM 518 N N . PRO A 1 66 ? 16.321 0.038 -18.703 1.00 97.19 66 PRO A N 1
ATOM 519 C CA . PRO A 1 66 ? 15.129 0.653 -19.295 1.00 97.19 66 PRO A CA 1
ATOM 520 C C . PRO A 1 66 ? 14.132 -0.364 -19.875 1.00 97.19 66 PRO A C 1
ATOM 522 O O . PRO A 1 66 ? 12.974 -0.026 -20.106 1.00 97.19 66 PRO A O 1
ATOM 525 N N . LYS A 1 67 ? 14.557 -1.617 -20.099 1.00 97.12 67 LYS A N 1
ATOM 526 C CA . LYS A 1 67 ? 13.716 -2.722 -20.593 1.00 97.12 67 LYS A CA 1
ATOM 527 C C . LYS A 1 67 ? 13.113 -3.588 -19.474 1.00 97.12 67 LYS A C 1
ATOM 529 O O . LYS A 1 67 ? 12.571 -4.650 -19.761 1.00 97.12 67 LYS A O 1
ATOM 534 N N . SER A 1 68 ? 13.200 -3.178 -18.207 1.00 97.75 68 SER A N 1
ATOM 535 C CA . SER A 1 68 ? 12.602 -3.924 -17.091 1.00 97.75 68 SER A CA 1
ATOM 536 C C . SER A 1 68 ? 11.132 -3.543 -16.882 1.00 97.75 68 SER A C 1
ATOM 538 O O . SER A 1 68 ? 10.838 -2.485 -16.323 1.00 97.75 68 SER A O 1
ATOM 540 N N . HIS A 1 69 ? 10.193 -4.415 -17.275 1.00 98.31 69 HIS A N 1
ATOM 541 C CA . HIS A 1 69 ? 8.761 -4.188 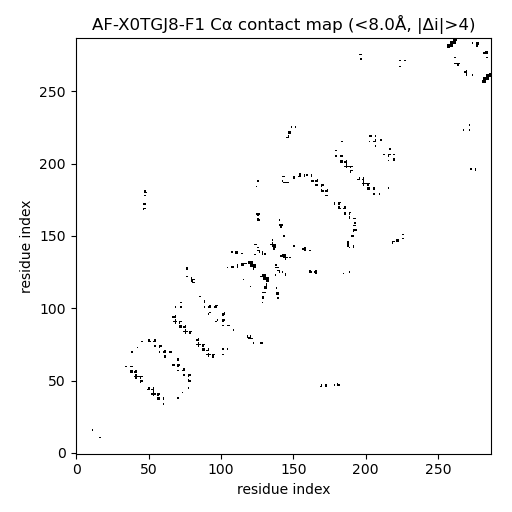-17.013 1.00 98.31 69 HIS A CA 1
ATOM 542 C C . HIS A 1 69 ? 8.465 -4.102 -15.506 1.00 98.31 69 HIS A C 1
ATOM 544 O O . HIS A 1 69 ? 7.685 -3.247 -15.096 1.00 98.31 69 HIS A O 1
ATOM 550 N N . LYS A 1 70 ? 9.146 -4.901 -14.665 1.00 98.12 70 LYS A N 1
ATOM 551 C CA . LYS A 1 70 ? 9.026 -4.835 -13.196 1.00 98.12 70 LYS A CA 1
ATOM 552 C C . LYS A 1 70 ? 9.466 -3.482 -12.641 1.00 98.12 70 LYS A C 1
ATOM 554 O O . LYS A 1 70 ? 8.807 -2.944 -11.753 1.00 98.12 70 LYS A O 1
ATOM 559 N N . GLY A 1 71 ? 10.547 -2.913 -13.180 1.00 98.25 71 GLY A N 1
ATOM 560 C CA . GLY A 1 71 ? 11.002 -1.570 -12.820 1.00 98.25 71 GLY A CA 1
ATOM 561 C C . GLY A 1 71 ? 9.943 -0.514 -13.127 1.00 98.25 71 GLY A C 1
ATOM 562 O O . GLY A 1 71 ? 9.590 0.283 -12.262 1.00 98.25 71 GLY A O 1
ATOM 563 N N . TRP A 1 72 ? 9.371 -0.552 -14.333 1.00 98.62 72 TRP A N 1
ATOM 564 C CA . TRP A 1 72 ? 8.314 0.377 -14.744 1.00 98.62 72 TRP A CA 1
ATOM 565 C C . TRP A 1 72 ? 7.026 0.201 -13.934 1.00 98.62 72 TRP A C 1
ATOM 567 O O . TRP A 1 72 ? 6.424 1.189 -13.507 1.00 98.62 72 TRP A O 1
ATOM 577 N N . LEU A 1 73 ? 6.642 -1.046 -13.652 1.00 98.62 73 LEU A N 1
ATOM 578 C CA . LEU A 1 73 ? 5.510 -1.386 -12.797 1.00 98.62 73 LEU A CA 1
ATOM 579 C C . LEU A 1 73 ? 5.670 -0.764 -11.403 1.00 98.62 73 LEU A C 1
ATOM 581 O O . LEU A 1 73 ? 4.789 -0.032 -10.948 1.00 98.62 73 LEU A O 1
ATOM 585 N N . TRP A 1 74 ? 6.805 -0.983 -10.738 1.00 98.50 74 TRP A N 1
ATOM 586 C CA . TRP A 1 74 ? 7.051 -0.417 -9.410 1.00 98.50 74 TRP A CA 1
ATOM 587 C C . TRP A 1 74 ? 7.234 1.099 -9.423 1.00 98.50 74 TRP A C 1
ATOM 589 O O . TRP A 1 74 ? 6.753 1.772 -8.510 1.00 98.50 74 TRP A O 1
ATOM 599 N N . TYR A 1 75 ? 7.845 1.659 -10.469 1.00 98.50 75 TYR A N 1
ATOM 600 C CA . TYR A 1 75 ? 7.933 3.109 -10.640 1.00 98.50 75 TYR A CA 1
ATOM 601 C C . TYR A 1 75 ? 6.543 3.749 -10.723 1.00 98.50 75 TYR A C 1
ATOM 603 O O . TYR A 1 75 ? 6.301 4.810 -10.138 1.00 98.50 75 TYR A O 1
ATOM 611 N N . SER A 1 76 ? 5.590 3.065 -11.368 1.00 98.38 76 SER A N 1
ATOM 612 C CA . SER A 1 76 ? 4.192 3.486 -11.353 1.00 98.38 76 SER A CA 1
ATOM 613 C C . SER A 1 76 ? 3.647 3.508 -9.916 1.00 98.38 76 SER A C 1
ATOM 615 O O . SER A 1 76 ? 3.112 4.535 -9.496 1.00 98.38 76 SER A O 1
ATOM 617 N N . ARG A 1 77 ? 3.856 2.450 -9.114 1.00 97.88 77 ARG A N 1
ATOM 618 C CA . ARG A 1 77 ? 3.327 2.312 -7.740 1.00 97.88 77 ARG A CA 1
ATOM 619 C C . ARG A 1 77 ? 3.810 3.415 -6.790 1.00 97.88 77 ARG A C 1
ATOM 621 O O . ARG A 1 77 ? 3.037 3.843 -5.935 1.00 97.88 77 ARG A O 1
ATOM 628 N N . VAL A 1 78 ? 5.032 3.920 -6.970 1.00 97.62 78 VAL A N 1
ATOM 629 C CA . VAL A 1 78 ? 5.606 5.009 -6.146 1.00 97.62 78 VAL A CA 1
ATOM 630 C C . VAL A 1 78 ? 5.382 6.415 -6.714 1.00 97.62 78 VAL A C 1
ATOM 632 O O . VAL A 1 78 ? 5.628 7.401 -6.024 1.00 97.62 78 VAL A O 1
ATOM 635 N N . SER A 1 79 ? 4.880 6.533 -7.947 1.00 96.81 79 SER A N 1
ATOM 636 C CA . SER A 1 79 ? 4.576 7.822 -8.574 1.00 96.81 79 SER A CA 1
ATOM 637 C C . SER A 1 79 ? 3.349 8.497 -7.945 1.00 96.81 79 SER A C 1
ATOM 639 O O . SER A 1 79 ? 2.295 7.882 -7.777 1.00 96.81 79 SER A O 1
ATOM 641 N N . GLY A 1 80 ? 3.472 9.797 -7.650 1.00 93.75 80 GLY A N 1
ATOM 642 C CA . GLY A 1 80 ? 2.423 10.606 -7.012 1.00 93.75 80 GLY A CA 1
ATOM 643 C C . GLY A 1 80 ? 1.473 11.354 -7.956 1.00 93.75 80 GLY A C 1
ATOM 644 O O . GLY A 1 80 ? 0.575 12.039 -7.479 1.00 93.75 80 GLY A O 1
ATOM 645 N N . ASN A 1 81 ? 1.652 11.262 -9.278 1.00 94.06 81 ASN A N 1
ATOM 646 C CA . ASN A 1 81 ? 0.792 11.935 -10.259 1.00 94.06 81 ASN A CA 1
ATOM 647 C C . ASN A 1 81 ? 0.320 10.965 -11.350 1.00 94.06 81 ASN A C 1
ATOM 649 O O . ASN A 1 81 ? 1.079 10.093 -11.769 1.00 94.06 81 ASN A O 1
ATOM 653 N N . MET A 1 82 ? -0.921 11.131 -11.821 1.00 95.44 82 MET A N 1
ATOM 654 C CA . MET A 1 82 ? -1.551 10.184 -12.753 1.00 95.44 82 MET A CA 1
ATOM 655 C C . MET A 1 82 ? -0.790 10.050 -14.077 1.00 95.44 82 MET A C 1
ATOM 657 O O . MET A 1 82 ? -0.578 8.940 -14.549 1.00 95.44 82 MET A O 1
ATOM 661 N N . LYS A 1 83 ? -0.285 11.160 -14.626 1.00 95.75 83 LYS A N 1
ATOM 662 C CA . LYS A 1 83 ? 0.460 11.158 -15.893 1.00 95.75 83 LYS A CA 1
ATOM 663 C C . LYS A 1 83 ? 1.717 10.276 -15.831 1.00 95.75 83 LYS A C 1
ATOM 665 O O . LYS A 1 83 ? 1.985 9.519 -16.757 1.00 95.75 83 LYS A O 1
ATOM 670 N N . SER A 1 84 ? 2.472 10.349 -14.733 1.00 96.81 84 SER A N 1
ATOM 671 C CA . SER A 1 84 ? 3.658 9.511 -14.493 1.00 96.81 84 SER A CA 1
ATOM 672 C C . SER A 1 84 ? 3.290 8.035 -14.372 1.00 96.81 84 SER A C 1
ATOM 674 O O . SER A 1 84 ? 3.986 7.175 -14.907 1.00 96.81 84 SER A O 1
ATOM 676 N N . ILE A 1 85 ? 2.174 7.739 -13.701 1.00 97.62 85 ILE A N 1
ATOM 677 C CA . ILE A 1 85 ? 1.670 6.371 -13.532 1.00 97.62 85 ILE A CA 1
ATOM 678 C C . ILE A 1 85 ? 1.342 5.763 -14.893 1.00 97.62 85 ILE A C 1
ATOM 680 O O . ILE A 1 85 ? 1.843 4.691 -15.214 1.00 97.62 85 ILE A O 1
ATOM 684 N N . GLU A 1 86 ? 0.560 6.472 -15.703 1.00 97.69 86 GLU A N 1
ATOM 685 C CA . GLU A 1 86 ? 0.145 6.027 -17.035 1.00 97.69 86 GLU A CA 1
ATOM 686 C C . GLU A 1 86 ? 1.335 5.853 -17.978 1.00 97.69 86 GLU A C 1
ATOM 688 O O . GLU A 1 86 ? 1.445 4.826 -18.640 1.00 97.69 86 GLU A O 1
ATOM 693 N N . GLY A 1 87 ? 2.263 6.816 -18.002 1.00 98.38 87 GLY A N 1
ATOM 694 C CA . GLY A 1 87 ? 3.475 6.707 -18.816 1.00 98.38 87 GLY A CA 1
ATOM 695 C C . GLY A 1 87 ? 4.330 5.496 -18.434 1.00 98.38 87 GLY A C 1
ATOM 696 O O . GLY A 1 87 ? 4.826 4.785 -19.306 1.00 98.38 87 GLY A O 1
ATOM 697 N N . SER A 1 88 ? 4.449 5.217 -17.134 1.00 98.62 88 SER A N 1
ATOM 698 C CA . SER A 1 88 ? 5.203 4.063 -16.633 1.00 98.62 88 SER A CA 1
ATOM 699 C C . SER A 1 88 ? 4.524 2.742 -16.985 1.00 98.62 88 SER A C 1
ATOM 701 O O . SER A 1 88 ? 5.186 1.828 -17.467 1.00 98.62 88 SER A O 1
ATOM 703 N N . LEU A 1 89 ? 3.203 2.645 -16.806 1.00 98.62 89 LEU A N 1
ATOM 704 C CA . LEU A 1 89 ? 2.453 1.440 -17.162 1.00 98.62 89 LEU A CA 1
ATOM 705 C C . LEU A 1 89 ? 2.423 1.203 -18.673 1.00 98.62 89 LEU A C 1
ATOM 707 O O . LEU A 1 89 ? 2.572 0.063 -19.087 1.00 98.62 89 LEU A O 1
ATOM 711 N N . SER A 1 90 ? 2.354 2.253 -19.496 1.00 98.62 90 SER A N 1
ATOM 712 C CA . SER A 1 90 ? 2.476 2.120 -20.954 1.00 98.62 90 SER A CA 1
ATOM 713 C C . SER A 1 90 ? 3.833 1.537 -21.364 1.00 98.62 90 SER A C 1
ATOM 715 O O . SER A 1 90 ? 3.910 0.720 -22.279 1.00 98.62 90 SER A O 1
ATOM 717 N N . ASN A 1 91 ? 4.921 1.915 -20.682 1.00 98.56 91 ASN A N 1
ATOM 718 C CA . ASN A 1 91 ? 6.228 1.297 -20.915 1.00 98.56 91 ASN A CA 1
ATOM 719 C C . ASN A 1 91 ? 6.262 -0.165 -20.448 1.00 98.56 91 ASN A C 1
ATOM 721 O O . ASN A 1 91 ? 6.780 -1.012 -21.172 1.00 98.56 91 ASN A O 1
ATOM 725 N N . ALA A 1 92 ? 5.697 -0.473 -19.275 1.00 98.62 92 ALA A N 1
ATOM 726 C CA . ALA A 1 92 ? 5.611 -1.845 -18.774 1.00 98.62 92 ALA A CA 1
ATOM 727 C C . ALA A 1 92 ? 4.812 -2.754 -19.727 1.00 98.62 92 ALA A C 1
ATOM 729 O O . ALA A 1 92 ? 5.285 -3.833 -20.071 1.00 98.62 92 ALA A O 1
ATOM 730 N N . GLU A 1 93 ? 3.663 -2.281 -20.211 1.00 98.62 93 GLU A N 1
ATOM 731 C CA . GLU A 1 93 ? 2.777 -2.973 -21.153 1.00 98.62 93 GLU A CA 1
ATOM 732 C C . GLU A 1 93 ? 3.472 -3.273 -22.483 1.00 98.62 93 GLU A C 1
ATOM 734 O O . GLU A 1 93 ? 3.417 -4.396 -22.969 1.00 98.62 93 GLU A O 1
ATOM 739 N N . LYS A 1 94 ? 4.202 -2.303 -23.052 1.00 98.62 94 LYS A N 1
ATOM 740 C CA . LYS A 1 94 ? 4.971 -2.517 -24.291 1.00 98.62 94 LYS A CA 1
ATOM 741 C C . LYS A 1 94 ? 6.032 -3.608 -24.151 1.00 98.62 94 LYS A C 1
ATOM 743 O O . LYS A 1 94 ? 6.352 -4.272 -25.133 1.00 98.62 94 LYS A O 1
ATOM 748 N N . ILE A 1 95 ? 6.616 -3.754 -22.962 1.00 98.50 95 ILE A N 1
ATOM 749 C CA . ILE A 1 95 ? 7.675 -4.733 -22.691 1.00 98.50 95 ILE A CA 1
ATOM 750 C C . ILE A 1 95 ? 7.078 -6.112 -22.381 1.00 98.50 95 ILE A C 1
ATOM 752 O O . ILE A 1 95 ? 7.621 -7.121 -22.828 1.00 98.50 95 ILE A O 1
ATOM 756 N N . ALA A 1 96 ? 5.994 -6.167 -21.605 1.00 98.38 96 ALA A N 1
ATOM 757 C CA . ALA A 1 96 ? 5.382 -7.403 -21.129 1.00 98.38 96 ALA A CA 1
ATOM 758 C C . ALA A 1 96 ? 3.839 -7.293 -21.113 1.00 98.38 96 ALA A C 1
ATOM 760 O O . ALA A 1 96 ? 3.241 -7.178 -20.043 1.00 98.38 96 ALA A O 1
ATOM 761 N N . PRO A 1 97 ? 3.174 -7.345 -22.284 1.00 98.31 97 PRO A N 1
ATOM 762 C CA . PRO A 1 97 ? 1.734 -7.073 -22.400 1.00 98.31 97 PRO A CA 1
ATOM 763 C C . PRO A 1 97 ? 0.847 -8.144 -21.753 1.00 98.31 97 PRO A C 1
ATOM 765 O O . PRO A 1 97 ? -0.280 -7.863 -21.365 1.00 98.31 97 PRO A O 1
ATOM 768 N N . ASN A 1 98 ? 1.360 -9.370 -21.625 1.00 97.94 98 ASN A N 1
ATOM 769 C CA . ASN A 1 98 ? 0.634 -10.507 -21.053 1.00 97.94 98 ASN A CA 1
ATOM 770 C C . ASN A 1 98 ? 1.050 -10.808 -19.605 1.00 97.94 98 ASN A C 1
ATOM 772 O O . ASN A 1 98 ? 0.643 -11.834 -19.060 1.00 97.94 98 ASN A O 1
ATOM 776 N N . ASP A 1 99 ? 1.899 -9.973 -18.996 1.00 98.44 99 ASP A N 1
ATOM 777 C CA . ASP A 1 99 ? 2.287 -10.172 -17.603 1.00 98.44 99 ASP A CA 1
ATOM 778 C C . ASP A 1 99 ? 1.090 -9.881 -16.678 1.00 98.44 99 ASP A C 1
ATOM 780 O O . ASP A 1 99 ? 0.499 -8.798 -16.761 1.00 98.44 99 ASP A O 1
ATOM 784 N N . PRO A 1 100 ? 0.703 -10.825 -15.800 1.00 98.31 100 PRO A N 1
ATOM 785 C CA . PRO A 1 100 ? -0.510 -10.690 -15.005 1.00 98.31 100 PRO A CA 1
ATOM 786 C C . PRO A 1 100 ? -0.450 -9.517 -14.019 1.00 98.31 100 PRO A C 1
ATOM 788 O O . PRO A 1 100 ? -1.483 -8.893 -13.783 1.00 98.31 100 PRO A O 1
ATOM 791 N N . GLU A 1 101 ? 0.723 -9.172 -13.471 1.00 97.88 101 GLU A N 1
ATOM 792 C CA . GLU A 1 101 ? 0.839 -8.029 -12.556 1.00 97.88 101 GLU A CA 1
ATOM 793 C C . GLU A 1 101 ? 0.696 -6.697 -13.298 1.00 97.88 101 GLU A C 1
ATOM 795 O O . GLU A 1 101 ? 0.083 -5.762 -12.777 1.00 97.88 101 GLU A O 1
ATOM 800 N N . VAL A 1 102 ? 1.243 -6.603 -14.515 1.00 98.56 102 VAL A N 1
ATOM 801 C CA . VAL A 1 102 ? 1.093 -5.417 -15.372 1.00 98.56 102 VAL A CA 1
ATOM 802 C C . VAL A 1 102 ? -0.372 -5.220 -15.759 1.00 98.56 102 VAL A C 1
ATOM 804 O O . VAL A 1 102 ? -0.906 -4.126 -15.567 1.00 98.56 102 VAL A O 1
ATOM 807 N N . VAL A 1 103 ? -1.041 -6.278 -16.231 1.00 98.62 103 VAL A N 1
ATOM 808 C CA . VAL A 1 103 ? -2.468 -6.242 -16.599 1.00 98.62 103 VAL A CA 1
ATOM 809 C C . VAL A 1 103 ? -3.335 -5.846 -15.401 1.00 98.62 103 VAL A C 1
ATOM 811 O O . VAL A 1 103 ? -4.206 -4.980 -15.517 1.00 98.62 103 VAL A O 1
ATOM 814 N N . GLU A 1 104 ? -3.079 -6.426 -14.226 1.00 98.31 104 GLU A N 1
ATOM 815 C CA . GLU A 1 104 ? -3.809 -6.084 -13.005 1.00 98.31 104 GLU A CA 1
ATOM 816 C C . GLU A 1 104 ? -3.606 -4.609 -12.614 1.00 98.31 104 GLU A C 1
ATOM 818 O O . GLU A 1 104 ? -4.561 -3.917 -12.256 1.00 98.31 104 GLU A O 1
ATOM 823 N N . GLU A 1 105 ? -2.376 -4.093 -12.683 1.00 98.38 105 GLU A N 1
ATOM 824 C CA . GLU A 1 105 ? -2.085 -2.710 -12.298 1.00 98.38 105 GLU A CA 1
ATOM 825 C C . GLU A 1 105 ? -2.701 -1.691 -13.271 1.00 98.38 105 GLU A C 1
ATOM 827 O O . GLU A 1 105 ? -3.213 -0.659 -12.826 1.00 98.38 105 GLU A O 1
ATOM 832 N N . ILE A 1 106 ? -2.741 -1.997 -14.573 1.00 98.56 106 ILE A N 1
ATOM 833 C CA . ILE A 1 106 ? -3.480 -1.204 -15.569 1.00 98.56 106 ILE A CA 1
ATOM 834 C C . ILE A 1 106 ? -4.964 -1.163 -15.200 1.00 98.56 106 ILE A C 1
ATOM 836 O O . ILE A 1 106 ? -5.540 -0.078 -15.079 1.00 98.56 106 ILE A O 1
ATOM 840 N N . HIS A 1 107 ? -5.560 -2.318 -14.902 1.00 98.19 107 HIS A N 1
ATOM 841 C CA . HIS A 1 107 ? -6.962 -2.399 -14.505 1.00 98.19 107 HIS A CA 1
ATOM 842 C C . HIS A 1 107 ? -7.274 -1.572 -13.241 1.00 98.19 107 HIS A C 1
ATOM 844 O O . HIS A 1 107 ? -8.281 -0.857 -13.182 1.00 98.19 107 HIS A O 1
ATOM 850 N N . LYS A 1 108 ? -6.385 -1.585 -12.234 1.00 98.00 108 LYS A N 1
ATOM 851 C CA . LYS A 1 108 ? -6.513 -0.729 -11.037 1.00 98.00 108 LYS A CA 1
ATOM 852 C C . LYS A 1 108 ? -6.558 0.757 -11.399 1.00 98.00 108 LYS A C 1
ATOM 854 O O . LYS A 1 108 ? -7.352 1.503 -10.820 1.00 98.00 108 LYS A O 1
ATOM 859 N N . VAL A 1 109 ? -5.704 1.198 -12.325 1.00 97.56 109 VAL A N 1
ATOM 860 C CA . VAL A 1 109 ? -5.645 2.597 -12.774 1.00 97.56 109 VAL A CA 1
ATOM 861 C C . VAL A 1 109 ? -6.900 2.975 -13.557 1.00 97.56 109 VAL A C 1
ATOM 863 O O . VAL A 1 109 ? -7.477 4.031 -13.295 1.00 97.56 109 VAL A O 1
ATOM 866 N N . GLU A 1 110 ? -7.386 2.112 -14.445 1.00 97.06 110 GLU A N 1
ATOM 867 C CA . GLU A 1 110 ? -8.630 2.337 -15.192 1.00 97.06 110 GLU A CA 1
ATOM 868 C C . GLU A 1 110 ? -9.843 2.506 -14.274 1.00 97.06 110 GLU A C 1
ATOM 870 O O . GLU A 1 110 ? -10.635 3.437 -14.447 1.00 97.06 110 GLU A O 1
ATOM 875 N N . LEU A 1 111 ? -9.976 1.648 -13.257 1.00 95.62 111 LEU A N 1
ATOM 876 C CA . LEU A 1 111 ? -11.027 1.778 -12.247 1.00 95.62 111 LEU A CA 1
ATOM 877 C C . LEU A 1 111 ? -10.896 3.088 -11.465 1.00 95.62 111 LEU A C 1
ATOM 879 O O . LEU A 1 111 ? -11.892 3.780 -11.240 1.00 95.62 111 LEU A O 1
ATOM 883 N N . ALA A 1 112 ? -9.674 3.465 -11.084 1.00 95.12 112 ALA A N 1
ATOM 884 C CA . ALA A 1 112 ? -9.428 4.710 -10.370 1.00 95.12 112 ALA A CA 1
ATOM 885 C C . ALA A 1 112 ? -9.826 5.937 -11.205 1.00 95.12 112 ALA A C 1
ATOM 887 O O . ALA A 1 112 ? -10.487 6.835 -10.680 1.00 95.12 112 ALA A O 1
ATOM 888 N N . LYS A 1 113 ? -9.515 5.960 -12.510 1.00 94.88 113 LYS A N 1
ATOM 889 C CA . LYS A 1 113 ? -9.846 7.072 -13.426 1.00 94.88 113 LYS A CA 1
ATOM 890 C C . LYS A 1 113 ? -11.343 7.379 -13.488 1.00 94.88 113 LYS A C 1
ATOM 892 O O . LYS A 1 113 ? -11.712 8.539 -13.619 1.00 94.88 113 LYS A O 1
ATOM 897 N N . ARG A 1 114 ? -12.211 6.380 -13.297 1.00 93.56 114 ARG A N 1
ATOM 898 C CA . ARG A 1 114 ? -13.674 6.579 -13.239 1.00 93.56 114 ARG A CA 1
ATOM 899 C C . ARG A 1 114 ? -14.130 7.369 -12.007 1.00 93.56 114 ARG A C 1
ATOM 901 O O . ARG A 1 114 ? -15.209 7.950 -12.012 1.00 93.56 114 ARG A O 1
ATOM 908 N N . THR A 1 115 ? -13.323 7.382 -10.946 1.00 90.06 115 THR A N 1
ATOM 909 C CA . THR A 1 115 ? -13.662 7.996 -9.647 1.00 90.06 115 THR A CA 1
ATOM 910 C C . THR A 1 115 ? -12.845 9.252 -9.333 1.00 90.06 115 THR A C 1
ATOM 912 O O . THR A 1 115 ? -13.255 10.087 -8.524 1.00 90.06 115 THR A O 1
ATOM 915 N N . LEU A 1 116 ? -11.685 9.415 -9.970 1.00 91.62 116 LEU A N 1
ATOM 916 C CA . LEU A 1 116 ? -10.766 10.520 -9.730 1.00 91.62 116 LEU A CA 1
ATOM 917 C C . LEU A 1 116 ? -11.200 11.778 -10.487 1.00 91.62 116 LEU A C 1
ATOM 919 O O . LEU A 1 116 ? -10.958 11.918 -11.678 1.00 91.62 116 LEU A O 1
ATOM 923 N N . ARG A 1 117 ? -11.808 12.725 -9.764 1.00 84.12 117 ARG A N 1
ATOM 924 C CA . ARG A 1 117 ? -12.135 14.070 -10.280 1.00 84.12 117 ARG A CA 1
ATOM 925 C C . ARG A 1 117 ? -11.048 15.118 -10.013 1.00 84.12 117 ARG A C 1
ATOM 927 O O . ARG A 1 117 ? -11.058 16.179 -10.620 1.00 84.12 117 ARG A O 1
ATOM 934 N N . SER A 1 118 ? -10.130 14.841 -9.087 1.00 76.62 118 SER A N 1
ATOM 935 C CA . SER A 1 118 ? -9.065 15.754 -8.654 1.00 76.62 118 SER A CA 1
ATOM 936 C C . SER A 1 118 ? -7.691 15.254 -9.092 1.00 76.62 118 SER A C 1
ATOM 938 O O . SER A 1 118 ? -7.439 14.052 -9.058 1.00 76.62 118 SER A O 1
ATOM 940 N N . GLY A 1 119 ? -6.771 16.171 -9.412 1.00 78.25 119 GLY A N 1
ATOM 941 C CA . GLY A 1 119 ? -5.388 15.828 -9.777 1.00 78.25 119 GLY A CA 1
ATOM 942 C C . GLY A 1 119 ? -4.550 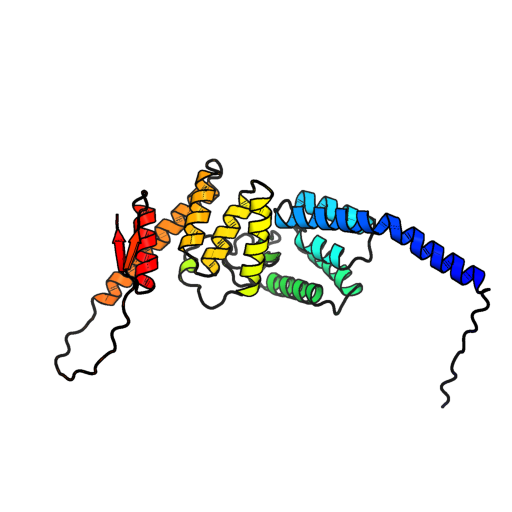15.247 -8.630 1.00 78.25 119 GLY A C 1
ATOM 943 O O . GLY A 1 119 ? -3.535 14.600 -8.879 1.00 78.25 119 GLY A O 1
ATOM 944 N N . GLN A 1 120 ? -4.973 15.440 -7.376 1.00 87.94 120 GLN A N 1
ATOM 945 C CA . GLN A 1 120 ? -4.328 14.822 -6.220 1.00 87.94 120 GLN A CA 1
ATOM 946 C C . GLN A 1 120 ? -4.804 13.380 -6.047 1.00 87.94 120 GLN A C 1
ATOM 948 O O . GLN A 1 120 ? -6.004 13.114 -5.917 1.00 87.94 120 GLN A O 1
ATOM 953 N N . ILE A 1 121 ? -3.843 12.463 -6.001 1.00 94.69 121 ILE A N 1
ATOM 954 C CA . ILE A 1 121 ? -4.066 11.032 -5.826 1.00 94.69 121 ILE A CA 1
ATOM 955 C C . ILE A 1 121 ? -3.301 10.530 -4.607 1.00 94.69 121 ILE A C 1
ATOM 957 O O . ILE A 1 121 ? -2.253 11.061 -4.241 1.00 94.69 121 ILE A O 1
ATOM 961 N N . ARG A 1 122 ? -3.807 9.462 -3.999 1.00 94.62 122 ARG A N 1
ATOM 962 C CA . ARG A 1 122 ? -3.073 8.664 -3.018 1.00 94.62 122 ARG A CA 1
ATOM 963 C C . ARG A 1 122 ? -3.078 7.200 -3.424 1.00 94.62 122 ARG A C 1
ATOM 965 O O . ARG A 1 122 ? -3.969 6.753 -4.140 1.00 94.62 122 ARG A O 1
ATOM 972 N N . ARG A 1 123 ? -2.099 6.445 -2.938 1.00 96.38 123 ARG A N 1
ATOM 973 C CA . ARG A 1 123 ? -2.008 5.000 -3.159 1.00 96.38 123 ARG A CA 1
ATOM 974 C C . ARG A 1 123 ? -2.719 4.244 -2.049 1.00 96.38 123 ARG A C 1
ATOM 976 O O . ARG A 1 123 ? -2.525 4.551 -0.868 1.00 96.38 123 ARG A O 1
ATOM 983 N N . CYS A 1 124 ? -3.524 3.257 -2.432 1.00 97.94 124 CYS A N 1
ATOM 984 C CA . CYS A 1 124 ? -4.068 2.297 -1.488 1.00 97.94 124 CYS A CA 1
ATOM 985 C C . CYS A 1 124 ? -2.904 1.586 -0.765 1.00 97.94 124 CYS A C 1
ATOM 987 O O . CYS A 1 124 ? -2.067 1.004 -1.455 1.00 97.94 124 CYS A O 1
ATOM 989 N N . PRO A 1 125 ? -2.845 1.599 0.582 1.00 97.81 125 PRO A N 1
ATOM 990 C CA . PRO A 1 125 ? -1.837 0.878 1.369 1.00 97.81 125 PRO A CA 1
ATOM 991 C C . PRO A 1 125 ? -1.766 -0.623 1.071 1.00 97.81 125 PRO A C 1
ATOM 993 O O . PRO A 1 125 ? -0.728 -1.229 1.284 1.00 97.81 125 PRO A O 1
ATOM 996 N N . PHE A 1 126 ? -2.862 -1.233 0.613 1.00 98.12 126 PHE A N 1
ATOM 997 C CA . PHE A 1 126 ? -2.964 -2.693 0.548 1.00 98.12 126 PHE A CA 1
ATOM 998 C C . PHE A 1 126 ? -2.727 -3.265 -0.848 1.00 98.12 126 PHE A C 1
ATOM 1000 O O . PHE A 1 126 ? -2.214 -4.365 -0.977 1.00 98.12 126 PHE A O 1
ATOM 1007 N N . CYS A 1 127 ? -3.132 -2.547 -1.899 1.00 98.06 127 CYS A N 1
ATOM 1008 C CA . CYS A 1 127 ? -3.098 -3.064 -3.274 1.00 98.06 127 CYS A CA 1
ATOM 1009 C C . CYS A 1 127 ? -2.462 -2.119 -4.289 1.00 98.06 127 CYS A C 1
ATOM 1011 O O . CYS A 1 127 ? -2.518 -2.401 -5.485 1.00 98.06 127 CYS A O 1
ATOM 1013 N N . TRP A 1 128 ? -1.934 -0.982 -3.829 1.00 97.94 128 TRP A N 1
ATOM 1014 C CA . TRP A 1 128 ? -1.323 0.060 -4.656 1.00 97.94 128 TRP A CA 1
ATOM 1015 C C . TRP A 1 128 ? -2.266 0.801 -5.610 1.00 97.94 128 TRP A C 1
ATOM 1017 O O . TRP A 1 128 ? -1.853 1.800 -6.192 1.00 97.94 128 TRP A O 1
ATOM 1027 N N . ALA A 1 129 ? -3.545 0.429 -5.714 1.00 97.88 129 ALA A N 1
ATOM 1028 C CA . ALA A 1 129 ? -4.494 1.129 -6.579 1.00 97.88 129 ALA A CA 1
ATOM 1029 C C . ALA A 1 129 ? -4.552 2.641 -6.262 1.00 97.88 129 ALA A C 1
ATOM 1031 O O . ALA A 1 129 ? -4.610 3.012 -5.079 1.00 97.88 129 ALA A O 1
ATOM 1032 N N . PRO A 1 130 ? -4.550 3.527 -7.276 1.00 97.44 130 PRO A N 1
ATOM 1033 C CA . PRO A 1 130 ? -4.782 4.944 -7.047 1.00 97.44 130 PRO A CA 1
ATOM 1034 C C . PRO A 1 130 ? -6.184 5.168 -6.473 1.00 97.44 130 PRO A C 1
ATOM 1036 O O . PRO A 1 130 ? -7.155 4.518 -6.856 1.00 97.44 130 PRO A O 1
ATOM 1039 N N . ALA A 1 131 ? -6.297 6.115 -5.554 1.00 96.06 131 ALA A N 1
ATOM 1040 C CA . ALA A 1 131 ? -7.552 6.521 -4.948 1.00 96.06 131 ALA A CA 1
ATOM 1041 C C . ALA A 1 131 ? -7.564 8.035 -4.734 1.00 96.06 131 ALA A C 1
ATOM 1043 O O . ALA A 1 131 ? -6.514 8.678 -4.639 1.00 96.06 131 ALA A O 1
ATOM 1044 N N . ASN A 1 132 ? -8.763 8.611 -4.637 1.00 94.25 132 ASN A N 1
ATOM 1045 C CA . ASN A 1 132 ? -8.906 10.009 -4.250 1.00 94.25 132 ASN A CA 1
ATOM 1046 C C . ASN A 1 132 ? -8.344 10.204 -2.831 1.00 94.25 132 ASN A C 1
ATOM 1048 O O . ASN A 1 132 ? -8.513 9.334 -1.973 1.00 94.25 132 ASN A O 1
ATOM 1052 N N . VAL A 1 133 ? -7.713 11.350 -2.562 1.00 93.38 133 VAL A N 1
ATOM 1053 C CA . VAL A 1 133 ? -7.190 11.680 -1.224 1.00 93.38 133 VAL A CA 1
ATOM 1054 C C . VAL A 1 133 ? -8.281 11.601 -0.149 1.00 93.38 133 VAL A C 1
ATOM 1056 O O . VAL A 1 133 ? -8.006 11.159 0.965 1.00 93.38 133 VAL A O 1
ATOM 1059 N N . LYS A 1 134 ? -9.524 11.948 -0.507 1.00 92.81 134 LYS A N 1
ATOM 1060 C CA . LYS A 1 134 ? -10.705 11.906 0.367 1.00 92.81 134 LYS A CA 1
ATOM 1061 C C . LYS A 1 134 ? -11.441 10.559 0.371 1.00 92.81 134 LYS A C 1
ATOM 1063 O O . LYS A 1 134 ? -12.368 10.384 1.152 1.00 92.81 134 LYS A O 1
ATOM 1068 N N . ALA A 1 135 ? -11.079 9.606 -0.491 1.00 93.62 135 ALA A N 1
ATOM 1069 C CA . ALA A 1 135 ? -11.806 8.339 -0.589 1.00 93.62 135 ALA A CA 1
ATOM 1070 C C . ALA A 1 135 ? -11.521 7.453 0.623 1.00 93.62 135 ALA A C 1
ATOM 1072 O O . ALA A 1 135 ? -10.408 6.968 0.761 1.00 93.62 135 ALA A O 1
ATOM 1073 N N . PHE A 1 136 ? -12.505 7.168 1.469 1.00 94.38 136 PHE A N 1
ATOM 1074 C CA . PHE A 1 136 ? -12.321 6.281 2.626 1.00 94.38 136 PHE A CA 1
ATOM 1075 C C . PHE A 1 136 ? -12.265 4.787 2.258 1.00 94.38 136 PHE A C 1
ATOM 1077 O O . PHE A 1 136 ? -11.775 3.994 3.055 1.00 94.38 136 PHE A O 1
ATOM 1084 N N . LYS A 1 137 ? -12.690 4.404 1.045 1.00 95.31 137 LYS A N 1
ATOM 1085 C CA . LYS A 1 137 ? -12.603 3.043 0.487 1.00 95.31 137 LYS A CA 1
ATOM 1086 C C . LYS A 1 137 ? -11.734 3.006 -0.769 1.00 95.31 137 LYS A C 1
ATOM 1088 O O . LYS A 1 137 ? -11.743 3.936 -1.575 1.00 95.31 137 LYS A O 1
ATOM 1093 N N . CYS A 1 138 ? -11.005 1.912 -0.960 1.00 96.25 138 CYS A N 1
ATOM 1094 C CA . CYS A 1 138 ? -10.280 1.648 -2.199 1.00 96.25 138 CYS A CA 1
ATOM 1095 C C . CYS A 1 138 ? -11.252 1.244 -3.326 1.00 96.25 138 CYS A C 1
ATOM 1097 O O . CYS A 1 138 ? -12.049 0.330 -3.112 1.00 96.25 138 CYS A O 1
ATOM 1099 N N . PRO A 1 139 ? -11.161 1.822 -4.540 1.00 95.50 139 PRO A N 1
ATOM 1100 C CA . PRO A 1 139 ? -12.027 1.432 -5.658 1.00 95.50 139 PRO A CA 1
ATOM 1101 C C . PRO A 1 139 ? -11.768 0.003 -6.164 1.00 95.50 139 PRO A C 1
ATOM 1103 O O . PRO A 1 139 ? -12.647 -0.589 -6.779 1.00 95.50 139 PRO A O 1
ATOM 1106 N N . TYR A 1 140 ? -10.582 -0.556 -5.895 1.00 96.62 140 TYR A N 1
ATOM 1107 C CA . TYR A 1 140 ? -10.184 -1.885 -6.359 1.00 96.62 140 TYR A CA 1
ATOM 1108 C C . TYR A 1 140 ? -10.406 -2.974 -5.303 1.00 96.62 140 TYR A C 1
ATOM 1110 O O . TYR A 1 140 ? -11.309 -3.796 -5.427 1.00 96.62 140 TYR A O 1
ATOM 1118 N N . CYS A 1 141 ? -9.627 -2.969 -4.214 1.00 96.75 141 CYS A N 1
ATOM 1119 C CA . CYS A 1 141 ? -9.718 -4.026 -3.198 1.00 96.75 141 CYS A CA 1
ATOM 1120 C C . CYS A 1 141 ? -10.885 -3.840 -2.216 1.00 96.75 141 CYS A C 1
ATOM 1122 O O . CYS A 1 141 ? -11.094 -4.696 -1.354 1.00 96.75 141 CYS A O 1
ATOM 1124 N N . ARG A 1 142 ? -11.618 -2.718 -2.326 1.00 95.56 142 ARG A N 1
ATOM 1125 C CA . ARG A 1 142 ? -12.758 -2.323 -1.477 1.00 95.56 142 ARG A CA 1
ATOM 1126 C C . ARG A 1 142 ? -12.437 -2.148 0.008 1.00 95.56 142 ARG A C 1
ATOM 1128 O O . ARG A 1 142 ? -13.339 -1.878 0.793 1.00 95.56 142 ARG A O 1
ATOM 1135 N N . ALA A 1 143 ? -11.166 -2.248 0.390 1.00 96.25 143 ALA A N 1
ATOM 1136 C CA . ALA A 1 143 ? -10.728 -2.034 1.758 1.00 96.25 143 ALA A CA 1
ATOM 1137 C C . ALA A 1 143 ? -10.921 -0.573 2.188 1.00 96.25 143 ALA A C 1
ATOM 1139 O O . ALA A 1 143 ? -10.676 0.358 1.412 1.00 96.25 143 ALA A O 1
ATOM 1140 N N . HIS A 1 144 ? -11.309 -0.384 3.443 1.00 95.88 144 HIS A N 1
ATOM 1141 C CA . HIS A 1 144 ? -11.269 0.892 4.137 1.00 95.88 144 HIS A CA 1
ATOM 1142 C C . HIS A 1 144 ? -9.827 1.323 4.359 1.00 95.88 144 HIS A C 1
ATOM 1144 O O . HIS A 1 144 ? -8.999 0.537 4.813 1.00 95.88 144 HIS A O 1
ATOM 1150 N N . LEU A 1 145 ? -9.538 2.578 4.038 1.00 96.19 145 LEU A N 1
ATOM 1151 C CA . LEU A 1 145 ? -8.188 3.133 4.048 1.00 96.19 145 LEU A CA 1
ATOM 1152 C C . LEU A 1 145 ? -7.814 3.786 5.384 1.00 96.19 145 LEU A C 1
ATOM 1154 O O . LEU A 1 145 ? -6.638 4.047 5.618 1.00 96.19 145 LEU A O 1
ATOM 1158 N N . PHE A 1 146 ? -8.810 4.064 6.221 1.00 96.12 146 PHE A N 1
ATOM 1159 C CA . PHE A 1 146 ? -8.698 4.637 7.559 1.00 96.12 146 PHE A CA 1
ATOM 1160 C C . PHE A 1 146 ? -9.991 4.334 8.344 1.00 96.12 146 PHE A C 1
ATOM 1162 O O . PHE A 1 146 ? -10.950 3.804 7.769 1.00 96.12 146 PHE A O 1
ATOM 1169 N N . VAL A 1 147 ? -10.022 4.634 9.644 1.00 95.50 147 VAL A N 1
ATOM 1170 C CA . VAL A 1 147 ? -11.219 4.474 10.481 1.00 95.50 147 VAL A CA 1
A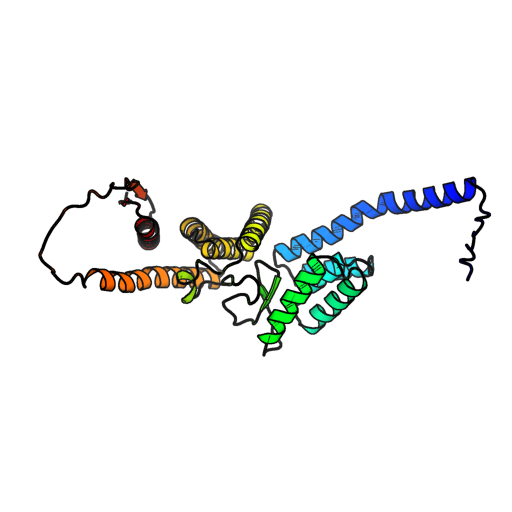TOM 1171 C C . VAL A 1 147 ? -12.289 5.454 10.009 1.00 95.50 147 VAL A C 1
ATOM 1173 O O . VAL A 1 147 ? -12.036 6.647 9.893 1.00 95.50 147 VAL A O 1
ATOM 1176 N N . HIS A 1 148 ? -13.473 4.943 9.691 1.00 94.50 148 HIS A N 1
ATOM 1177 C CA . HIS A 1 148 ? -14.599 5.713 9.167 1.00 94.50 148 HIS A CA 1
ATOM 1178 C C . HIS A 1 148 ? -15.902 5.097 9.679 1.00 94.50 148 HIS A C 1
ATOM 1180 O O . HIS A 1 148 ? -15.916 3.913 10.007 1.00 94.50 148 HIS A O 1
ATOM 1186 N N . GLU A 1 149 ? -17.000 5.852 9.693 1.00 90.62 149 GLU A N 1
ATOM 1187 C CA . GLU A 1 149 ? -18.303 5.400 10.213 1.00 90.62 149 GLU A CA 1
ATOM 1188 C C . GLU A 1 149 ? -18.777 4.086 9.574 1.00 90.62 149 GLU A C 1
ATOM 1190 O O . GLU A 1 149 ? -19.225 3.157 10.241 1.00 90.62 149 GLU A O 1
ATOM 1195 N N . GLU A 1 150 ? -18.556 3.954 8.269 1.00 89.69 150 GLU A N 1
ATOM 1196 C CA . GLU A 1 150 ? -18.895 2.752 7.504 1.00 89.69 150 GLU A CA 1
ATOM 1197 C C . GLU A 1 150 ? -17.993 1.529 7.774 1.00 89.69 150 GLU A C 1
ATOM 1199 O O . GLU A 1 150 ? -18.241 0.462 7.210 1.00 89.69 150 GLU A O 1
ATOM 1204 N N . LEU A 1 151 ? -16.935 1.649 8.588 1.00 89.69 151 LEU A N 1
ATOM 1205 C CA . LEU A 1 151 ? -15.983 0.558 8.846 1.00 89.69 151 LEU A CA 1
ATOM 1206 C C . LEU A 1 151 ? -16.675 -0.657 9.484 1.00 89.69 151 LEU A C 1
ATOM 1208 O O . LEU A 1 151 ? -16.393 -1.792 9.105 1.00 89.69 151 LEU A O 1
ATOM 1212 N N . LEU A 1 152 ? -17.613 -0.429 10.412 1.00 83.75 152 LEU A N 1
ATOM 1213 C CA . LEU A 1 152 ? -18.345 -1.500 11.104 1.00 83.75 152 LEU A CA 1
ATOM 1214 C C . LEU A 1 152 ? -19.338 -2.234 10.190 1.00 83.75 152 LEU A C 1
ATOM 1216 O O . LEU A 1 152 ? -19.620 -3.412 10.402 1.00 83.75 152 LEU A O 1
ATOM 1220 N N . ALA A 1 153 ? -19.843 -1.561 9.154 1.00 78.62 153 ALA A N 1
ATOM 1221 C CA . ALA A 1 153 ? -20.836 -2.116 8.237 1.00 78.62 153 ALA A CA 1
ATOM 1222 C C . ALA A 1 153 ? -20.228 -3.059 7.178 1.00 78.62 153 ALA A C 1
ATOM 1224 O O . ALA A 1 153 ? -20.953 -3.773 6.482 1.00 78.62 153 ALA A O 1
ATOM 1225 N N . CYS A 1 154 ? -18.901 -3.076 7.017 1.00 63.16 154 CYS A N 1
ATOM 1226 C CA . CYS A 1 154 ? -18.259 -3.631 5.829 1.00 63.16 154 CYS A CA 1
ATOM 1227 C C . CYS A 1 154 ? -17.493 -4.933 6.114 1.00 63.16 154 CYS A C 1
ATOM 1229 O O . CYS A 1 154 ? -16.277 -4.926 6.266 1.00 63.16 154 CYS A O 1
ATOM 1231 N N . THR A 1 155 ? -18.185 -6.079 6.136 1.00 59.91 155 THR A N 1
ATOM 1232 C CA . THR A 1 155 ? -17.537 -7.392 6.373 1.00 59.91 155 THR A CA 1
ATOM 1233 C C . THR A 1 155 ? -17.508 -8.334 5.165 1.00 59.91 155 THR A C 1
ATOM 1235 O O . THR A 1 155 ? -16.749 -9.301 5.177 1.00 59.91 155 THR A O 1
ATOM 1238 N N . LYS A 1 156 ? -18.284 -8.079 4.098 1.00 64.31 156 LYS A N 1
ATOM 1239 C CA . LYS A 1 156 ? -18.508 -9.088 3.035 1.00 64.31 156 LYS A CA 1
ATOM 1240 C C . LYS A 1 156 ? -17.881 -8.797 1.665 1.00 64.31 156 LYS A C 1
ATOM 1242 O O . LYS A 1 156 ? -17.819 -9.706 0.848 1.00 64.31 156 LYS A O 1
ATOM 1247 N N . ALA A 1 157 ? -17.404 -7.580 1.394 1.00 81.12 157 ALA A N 1
ATOM 1248 C CA . ALA A 1 157 ? -17.017 -7.177 0.033 1.00 81.12 157 ALA A CA 1
ATOM 1249 C C . ALA A 1 157 ? -15.507 -6.971 -0.201 1.00 81.12 157 ALA A C 1
ATOM 1251 O O . ALA A 1 157 ? -15.127 -6.638 -1.322 1.00 81.12 157 ALA A O 1
ATOM 1252 N N . VAL A 1 158 ? -14.653 -7.132 0.816 1.00 90.94 158 VAL A N 1
ATOM 1253 C CA . VAL A 1 158 ? -13.206 -6.865 0.701 1.00 90.94 158 VAL A CA 1
ATOM 1254 C C . VAL A 1 158 ? -12.439 -8.050 0.114 1.00 90.94 158 VAL A C 1
ATOM 1256 O O . VAL A 1 158 ? -12.743 -9.209 0.402 1.00 90.94 158 VAL A O 1
ATOM 1259 N N . ASN A 1 159 ? -11.397 -7.773 -0.674 1.00 93.88 159 ASN A N 1
ATOM 1260 C CA . ASN A 1 159 ? -10.498 -8.823 -1.155 1.00 93.88 159 ASN A CA 1
ATOM 1261 C C . ASN A 1 159 ? -9.566 -9.283 -0.017 1.00 93.88 159 ASN A C 1
ATOM 1263 O O . ASN A 1 159 ? -8.591 -8.611 0.322 1.00 93.88 159 ASN A O 1
ATOM 1267 N N . ARG A 1 160 ? -9.878 -10.443 0.574 1.00 95.06 160 ARG A N 1
ATOM 1268 C CA . ARG A 1 160 ? -9.142 -11.007 1.718 1.00 95.06 160 ARG A CA 1
ATOM 1269 C C . ARG A 1 160 ? -7.697 -11.383 1.378 1.00 95.06 160 ARG A C 1
ATOM 1271 O O . ARG A 1 160 ? -6.830 -11.202 2.225 1.00 95.06 160 ARG A O 1
ATOM 1278 N N . GLY A 1 161 ? -7.436 -11.867 0.160 1.00 96.69 161 GLY A N 1
ATOM 1279 C CA . GLY A 1 161 ? -6.092 -12.265 -0.274 1.00 96.69 161 GLY A CA 1
ATOM 1280 C C . GLY A 1 161 ? -5.128 -11.080 -0.308 1.00 96.69 161 GLY A C 1
ATOM 1281 O O . GLY A 1 161 ? -4.045 -11.146 0.263 1.00 96.69 161 GLY A O 1
ATOM 1282 N N . ILE A 1 162 ? -5.580 -9.955 -0.871 1.00 97.38 162 ILE A N 1
ATOM 1283 C CA . ILE A 1 162 ? -4.829 -8.690 -0.876 1.00 97.38 162 ILE A CA 1
ATOM 1284 C C . ILE A 1 162 ? -4.521 -8.219 0.552 1.00 97.38 162 ILE A C 1
ATOM 1286 O O . ILE A 1 162 ? -3.410 -7.788 0.843 1.00 97.38 162 ILE A O 1
ATOM 1290 N N . LEU A 1 163 ? -5.501 -8.292 1.457 1.00 97.44 163 LEU A N 1
ATOM 1291 C CA . LEU A 1 163 ? -5.310 -7.859 2.843 1.00 97.44 163 LEU A CA 1
ATOM 1292 C C . LEU A 1 163 ? -4.322 -8.749 3.601 1.00 97.44 163 LEU A C 1
ATOM 1294 O O . LEU A 1 163 ? -3.544 -8.228 4.393 1.00 97.44 163 LEU A O 1
ATOM 1298 N N . GLN A 1 164 ? -4.318 -10.059 3.342 1.00 97.88 164 GLN A N 1
ATOM 1299 C CA . GLN A 1 164 ? -3.343 -10.964 3.946 1.00 97.88 164 GLN A CA 1
ATOM 1300 C C . GLN A 1 164 ? -1.921 -10.660 3.460 1.00 97.88 164 GLN A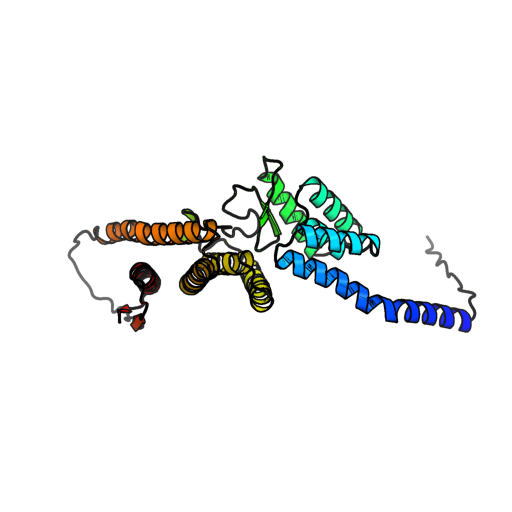 C 1
ATOM 1302 O O . GLN A 1 164 ? -1.022 -10.521 4.281 1.00 97.88 164 GLN A O 1
ATOM 1307 N N . GLN A 1 165 ? -1.735 -10.445 2.154 1.00 97.81 165 GLN A N 1
ATOM 1308 C CA . GLN A 1 165 ? -0.439 -10.023 1.607 1.00 97.81 165 GLN A CA 1
ATOM 1309 C C . GLN A 1 165 ? 0.032 -8.696 2.218 1.00 97.81 165 GLN A C 1
ATOM 1311 O O . GLN A 1 165 ? 1.207 -8.538 2.543 1.00 97.81 165 GLN A O 1
ATOM 1316 N N . ALA A 1 166 ? -0.886 -7.745 2.416 1.00 98.19 166 ALA A N 1
ATOM 1317 C CA . ALA A 1 166 ? -0.558 -6.471 3.041 1.00 98.19 166 ALA A CA 1
ATOM 1318 C C . ALA A 1 166 ? -0.188 -6.614 4.526 1.00 98.19 166 ALA A C 1
ATOM 1320 O O . ALA A 1 166 ? 0.698 -5.901 4.993 1.00 98.19 166 ALA A O 1
ATOM 1321 N N . ILE A 1 167 ? -0.828 -7.532 5.260 1.00 98.38 167 ILE A N 1
ATOM 1322 C CA . ILE A 1 167 ? -0.434 -7.884 6.631 1.00 98.38 167 ILE A CA 1
ATOM 1323 C C . ILE A 1 167 ? 0.998 -8.414 6.629 1.00 98.38 167 ILE A C 1
ATOM 1325 O O . ILE A 1 167 ? 1.830 -7.865 7.342 1.00 98.38 167 ILE A O 1
ATOM 1329 N N . ASP A 1 168 ? 1.311 -9.394 5.781 1.00 98.25 168 ASP A N 1
ATOM 1330 C CA . ASP A 1 168 ? 2.648 -9.992 5.725 1.00 98.25 168 ASP A CA 1
ATOM 1331 C C . ASP A 1 168 ? 3.719 -8.942 5.377 1.00 98.25 168 ASP A C 1
ATOM 1333 O O . ASP A 1 168 ? 4.782 -8.890 6.000 1.00 98.25 168 ASP A O 1
ATOM 1337 N N . MET A 1 169 ? 3.422 -8.057 4.420 1.00 98.06 169 MET A N 1
ATOM 1338 C CA . MET A 1 169 ? 4.275 -6.925 4.050 1.00 98.06 169 MET A CA 1
ATOM 1339 C C . MET A 1 169 ? 4.496 -5.972 5.235 1.00 98.06 169 MET A C 1
ATOM 1341 O O . MET A 1 169 ? 5.639 -5.673 5.583 1.00 98.06 169 MET A O 1
ATOM 1345 N N . TYR A 1 170 ? 3.429 -5.495 5.884 1.00 98.38 170 TYR A N 1
ATOM 1346 C CA . TYR A 1 170 ? 3.559 -4.532 6.981 1.00 98.38 170 TYR A CA 1
ATOM 1347 C C . TYR A 1 170 ? 4.162 -5.140 8.244 1.00 98.38 170 TYR A C 1
ATOM 1349 O O . TYR A 1 170 ? 4.887 -4.442 8.950 1.00 98.38 170 TYR A O 1
ATOM 1357 N N . THR A 1 171 ? 3.948 -6.431 8.503 1.00 98.00 171 THR A N 1
ATOM 1358 C CA . THR A 1 171 ? 4.658 -7.158 9.556 1.00 98.00 171 THR A CA 1
ATOM 1359 C C . THR A 1 171 ? 6.159 -7.162 9.281 1.00 98.00 171 THR A C 1
ATOM 1361 O O . THR A 1 171 ? 6.919 -6.784 10.167 1.00 98.00 171 THR A O 1
ATOM 1364 N N . LYS A 1 172 ? 6.604 -7.474 8.053 1.00 97.88 172 LYS A N 1
ATOM 1365 C CA . LYS A 1 172 ? 8.033 -7.409 7.690 1.00 97.88 172 LYS A CA 1
ATOM 1366 C C . LYS A 1 172 ? 8.620 -6.011 7.897 1.00 97.88 172 LYS A C 1
ATOM 1368 O O . LYS A 1 172 ? 9.702 -5.881 8.467 1.00 97.88 172 LYS A O 1
ATOM 1373 N N . VAL A 1 173 ? 7.908 -4.962 7.478 1.00 97.94 173 VAL A N 1
ATOM 1374 C CA . VAL A 1 173 ? 8.353 -3.573 7.693 1.00 97.94 173 VAL A CA 1
ATOM 1375 C C . VAL A 1 173 ? 8.475 -3.267 9.187 1.00 97.94 173 VAL A C 1
ATOM 1377 O O . VAL A 1 173 ? 9.531 -2.815 9.617 1.00 97.94 173 VAL A O 1
ATOM 1380 N N . ALA A 1 174 ? 7.443 -3.573 9.979 1.00 96.25 174 ALA A N 1
ATOM 1381 C CA . ALA A 1 174 ? 7.422 -3.319 11.420 1.00 96.25 174 ALA A CA 1
ATOM 1382 C C . ALA A 1 174 ? 8.490 -4.114 12.194 1.00 96.25 174 ALA A C 1
ATOM 1384 O O . ALA A 1 174 ? 8.976 -3.647 13.217 1.00 96.25 174 ALA A O 1
ATOM 1385 N N . THR A 1 175 ? 8.880 -5.301 11.714 1.00 96.62 175 THR A N 1
ATOM 1386 C CA . THR A 1 175 ? 9.987 -6.074 12.310 1.00 96.62 175 THR A CA 1
ATOM 1387 C C . THR A 1 175 ? 11.364 -5.503 11.982 1.00 96.62 175 THR A C 1
ATOM 1389 O O . THR A 1 175 ? 12.303 -5.694 12.748 1.00 96.62 175 THR A O 1
ATOM 1392 N N . ARG A 1 176 ? 11.502 -4.826 10.838 1.00 96.31 176 ARG A N 1
ATOM 1393 C CA . ARG A 1 176 ? 12.780 -4.298 10.350 1.00 96.31 176 ARG A CA 1
ATOM 1394 C C . ARG A 1 176 ? 13.079 -2.909 10.901 1.00 96.31 176 ARG A C 1
ATOM 1396 O O . ARG A 1 176 ? 14.237 -2.587 11.141 1.00 96.31 176 ARG A O 1
ATOM 1403 N N . GLU A 1 177 ? 12.057 -2.071 11.041 1.00 95.69 177 GLU A N 1
ATOM 1404 C CA . GLU A 1 177 ? 12.218 -0.678 11.443 1.00 95.69 177 GLU A CA 1
ATOM 1405 C C . GLU A 1 177 ? 10.995 -0.129 12.181 1.00 95.69 177 GLU A C 1
ATOM 1407 O O . GLU A 1 177 ? 9.853 -0.533 11.959 1.00 95.69 177 GLU A O 1
ATOM 1412 N N . THR A 1 178 ? 11.242 0.879 13.014 1.00 95.62 178 THR A N 1
ATOM 1413 C CA . THR A 1 178 ? 10.199 1.644 13.696 1.00 95.62 178 THR A CA 1
ATOM 1414 C C . THR A 1 178 ? 9.486 2.561 12.699 1.00 95.62 178 THR A C 1
ATOM 1416 O O . THR A 1 178 ? 9.906 3.693 12.456 1.00 95.62 178 THR A O 1
ATOM 1419 N N . ASN A 1 179 ? 8.398 2.068 12.103 1.00 96.38 179 ASN A N 1
ATOM 1420 C CA . ASN A 1 179 ? 7.664 2.755 11.039 1.00 96.38 179 ASN A CA 1
ATOM 1421 C C . ASN A 1 179 ? 6.193 2.995 11.444 1.00 96.38 179 ASN A C 1
ATOM 1423 O O . ASN A 1 179 ? 5.376 2.072 11.364 1.00 96.38 179 ASN A O 1
ATOM 1427 N N . PRO A 1 180 ? 5.815 4.223 11.860 1.00 96.44 180 PRO A N 1
ATOM 1428 C CA . PRO A 1 180 ? 4.453 4.507 12.315 1.00 96.44 180 PRO A CA 1
ATOM 1429 C C . PRO A 1 180 ? 3.368 4.153 11.280 1.00 96.44 180 PRO A C 1
ATOM 1431 O O . PRO A 1 180 ? 2.387 3.506 11.654 1.00 96.44 180 PRO A O 1
ATOM 1434 N N . PRO A 1 181 ? 3.523 4.497 9.980 1.00 97.06 181 PRO A N 1
ATOM 1435 C CA . PRO A 1 181 ? 2.578 4.063 8.955 1.00 97.06 181 PRO A CA 1
ATOM 1436 C C . PRO A 1 181 ? 2.387 2.545 8.876 1.00 97.06 181 PRO A C 1
ATOM 1438 O O . PRO A 1 181 ? 1.256 2.104 8.690 1.00 97.06 181 PRO A O 1
ATOM 1441 N N . ALA A 1 182 ? 3.448 1.744 9.015 1.00 97.44 182 ALA A N 1
ATOM 1442 C CA . ALA A 1 182 ? 3.346 0.287 8.960 1.00 97.44 182 ALA A CA 1
ATOM 1443 C C . ALA A 1 182 ? 2.495 -0.264 10.111 1.00 97.44 182 ALA A C 1
ATOM 1445 O O . ALA A 1 182 ? 1.566 -1.035 9.868 1.00 97.44 182 ALA A O 1
ATOM 1446 N N . HIS A 1 183 ? 2.741 0.190 11.345 1.00 97.38 183 HIS A N 1
ATOM 1447 C CA . HIS A 1 183 ? 1.930 -0.209 12.499 1.00 97.38 183 HIS A CA 1
ATOM 1448 C C . HIS A 1 183 ? 0.464 0.211 12.341 1.00 97.38 183 HIS A C 1
ATOM 1450 O O . HIS A 1 183 ? -0.439 -0.595 12.582 1.00 97.38 183 HIS A O 1
ATOM 1456 N N . TYR A 1 184 ? 0.224 1.430 11.853 1.00 98.31 184 TYR A N 1
ATOM 1457 C CA . TYR A 1 184 ? -1.126 1.914 11.593 1.00 98.31 184 TYR A CA 1
ATOM 1458 C C . TYR A 1 184 ? -1.839 1.081 10.520 1.00 98.31 184 TYR A C 1
ATOM 1460 O O . TYR A 1 184 ? -2.917 0.548 10.771 1.00 98.31 184 TYR A O 1
ATOM 1468 N N . TYR A 1 185 ? -1.260 0.900 9.332 1.00 98.31 185 TYR A N 1
ATOM 1469 C CA . TYR A 1 185 ? -1.936 0.160 8.262 1.00 98.31 185 TYR A CA 1
ATOM 1470 C C . TYR A 1 185 ? -2.084 -1.334 8.562 1.00 98.31 185 TYR A C 1
ATOM 1472 O O . TYR A 1 185 ? -3.048 -1.935 8.087 1.00 98.31 185 TYR A O 1
ATOM 1480 N N . LEU A 1 186 ? -1.223 -1.912 9.405 1.00 97.75 186 LEU A N 1
ATOM 1481 C CA . LEU A 1 186 ? -1.424 -3.257 9.944 1.00 97.75 186 LEU A CA 1
ATOM 1482 C C . LEU A 1 186 ? -2.718 -3.343 10.775 1.00 97.75 186 LEU A C 1
ATOM 1484 O O . LEU A 1 186 ? -3.502 -4.276 10.592 1.00 97.75 186 LEU A O 1
ATOM 1488 N N . SER A 1 187 ? -3.006 -2.335 11.611 1.00 97.69 187 SER A N 1
ATOM 1489 C CA . SER A 1 187 ? -4.274 -2.281 12.359 1.00 97.69 187 SER A CA 1
ATOM 1490 C C . SER A 1 187 ? -5.490 -2.157 11.435 1.00 97.69 187 SER A C 1
ATOM 1492 O O . SER A 1 187 ? -6.451 -2.918 11.561 1.00 97.69 187 SER A O 1
ATOM 1494 N N . ILE A 1 188 ? -5.420 -1.275 10.430 1.00 97.69 188 ILE A N 1
ATOM 1495 C CA . ILE A 1 188 ? -6.499 -1.095 9.450 1.00 97.69 188 ILE A CA 1
ATOM 1496 C C . ILE A 1 188 ? -6.731 -2.372 8.630 1.00 97.69 188 ILE A C 1
ATOM 1498 O O . ILE A 1 188 ? -7.883 -2.729 8.368 1.00 97.69 188 ILE A O 1
ATOM 1502 N N . ALA A 1 189 ? -5.678 -3.100 8.251 1.00 97.38 189 ALA A N 1
ATOM 1503 C CA . ALA A 1 189 ? -5.818 -4.377 7.553 1.00 97.38 189 ALA A CA 1
ATOM 1504 C C . ALA A 1 189 ? -6.550 -5.420 8.417 1.00 97.38 189 ALA A C 1
ATOM 1506 O O . ALA A 1 189 ? -7.448 -6.109 7.926 1.00 97.38 189 ALA A O 1
ATOM 1507 N N . HIS A 1 190 ? -6.243 -5.487 9.717 1.00 96.12 190 HIS A N 1
ATOM 1508 C CA . HIS A 1 190 ? -6.963 -6.347 10.655 1.00 96.12 190 HIS A CA 1
ATOM 1509 C C . HIS A 1 190 ? -8.440 -5.963 10.806 1.00 96.12 190 HIS A C 1
ATOM 1511 O O . HIS A 1 190 ? -9.287 -6.859 10.762 1.00 96.12 190 HIS A O 1
ATOM 1517 N N . PHE A 1 191 ? -8.776 -4.671 10.894 1.00 94.69 191 PHE A N 1
ATOM 1518 C CA . PHE A 1 191 ? -10.178 -4.232 10.925 1.00 94.69 191 PHE A CA 1
ATOM 1519 C C . PHE A 1 191 ? -10.937 -4.638 9.664 1.00 94.69 191 PHE A C 1
ATOM 1521 O O . PHE A 1 191 ? -12.028 -5.195 9.759 1.00 94.69 191 PHE A O 1
ATOM 1528 N N . ASN A 1 192 ? -10.333 -4.457 8.486 1.00 94.69 192 ASN A N 1
ATOM 1529 C CA . ASN A 1 192 ? -10.941 -4.879 7.224 1.00 94.69 192 ASN A CA 1
ATOM 1530 C C . ASN A 1 192 ? -11.199 -6.395 7.156 1.00 94.69 192 ASN A C 1
ATOM 1532 O O . ASN A 1 192 ? -12.134 -6.828 6.488 1.00 94.69 192 ASN A O 1
ATOM 1536 N N . LEU A 1 193 ? -10.402 -7.215 7.848 1.00 93.25 193 LEU A N 1
ATOM 1537 C CA . LEU A 1 193 ? -10.623 -8.662 7.949 1.00 93.25 193 LEU A CA 1
ATOM 1538 C C . LEU A 1 193 ? -11.595 -9.070 9.069 1.00 93.25 193 LEU A C 1
ATOM 1540 O O . LEU A 1 193 ? -11.888 -10.261 9.201 1.00 93.25 193 LEU A O 1
ATOM 1544 N N . GLY A 1 194 ? -12.096 -8.116 9.861 1.00 90.44 194 GLY A N 1
ATOM 1545 C CA . GLY A 1 194 ? -12.940 -8.368 11.031 1.00 90.44 194 GLY A CA 1
ATOM 1546 C C . GLY A 1 194 ? -12.171 -8.868 12.261 1.00 90.44 194 GLY A C 1
ATOM 1547 O O . GLY A 1 194 ? -12.781 -9.354 13.218 1.00 90.44 194 GLY A O 1
ATOM 1548 N N . ASN A 1 195 ? -10.841 -8.756 12.259 1.00 92.19 195 ASN A N 1
ATOM 1549 C CA . ASN A 1 195 ? -9.965 -9.114 13.376 1.00 92.19 195 ASN A CA 1
ATOM 1550 C C . ASN A 1 195 ? -9.852 -7.934 14.355 1.00 92.19 195 ASN A C 1
ATOM 1552 O O . ASN A 1 195 ? -8.772 -7.381 14.549 1.00 92.19 195 ASN A O 1
ATOM 1556 N N . TRP A 1 196 ? -10.986 -7.531 14.933 1.00 88.88 196 TRP A N 1
ATOM 1557 C CA . TRP A 1 196 ? -11.123 -6.308 15.733 1.00 88.88 196 TRP A CA 1
ATOM 1558 C C . TRP A 1 196 ? -10.160 -6.213 16.911 1.00 88.88 196 TRP A C 1
ATOM 1560 O O . TRP A 1 196 ? -9.559 -5.165 17.092 1.00 88.88 196 TRP A O 1
ATOM 1570 N N . GLU A 1 197 ? -9.979 -7.302 17.655 1.00 87.50 197 GLU A N 1
ATOM 1571 C CA . GLU A 1 197 ? -9.065 -7.378 18.802 1.00 87.50 197 GLU A CA 1
ATOM 1572 C C . GLU A 1 197 ? -7.624 -7.056 18.383 1.00 87.50 197 GLU A C 1
ATOM 1574 O O . GLU A 1 197 ? -7.078 -6.033 18.782 1.00 87.50 197 GLU A O 1
ATOM 1579 N N . LYS A 1 198 ? -7.068 -7.829 17.438 1.00 93.00 198 LYS A N 1
ATOM 1580 C CA . LYS A 1 198 ? -5.718 -7.590 16.897 1.00 93.00 198 LYS A CA 1
ATOM 1581 C C . LYS A 1 198 ? -5.559 -6.189 16.311 1.00 93.00 198 LYS A C 1
ATOM 1583 O O . LYS A 1 198 ? -4.510 -5.571 16.459 1.00 93.00 198 LYS A O 1
ATOM 1588 N N . GLY A 1 199 ? -6.580 -5.695 15.611 1.00 95.00 199 GLY A N 1
ATOM 1589 C CA . GLY A 1 199 ? -6.563 -4.343 15.063 1.00 95.00 199 GLY A CA 1
ATOM 1590 C C . GLY A 1 199 ? -6.529 -3.276 16.159 1.00 95.00 199 GLY A C 1
ATOM 1591 O O . GLY A 1 199 ? -5.743 -2.337 16.063 1.00 95.00 199 GLY A O 1
ATOM 1592 N N . LEU A 1 200 ? -7.340 -3.426 17.209 1.00 94.75 200 LEU A N 1
ATOM 1593 C CA . LEU A 1 200 ? -7.420 -2.477 18.316 1.00 94.75 200 LEU A CA 1
ATOM 1594 C C . LEU A 1 200 ? -6.119 -2.464 19.116 1.00 94.75 200 LEU A C 1
ATOM 1596 O O . LEU A 1 200 ? -5.581 -1.385 19.354 1.00 94.75 200 LEU A O 1
ATOM 1600 N N . ASP A 1 201 ? -5.581 -3.638 19.444 1.00 93.62 201 ASP A N 1
ATOM 1601 C CA . ASP A 1 201 ? -4.291 -3.774 20.124 1.00 93.62 201 ASP A CA 1
ATOM 1602 C C . ASP A 1 201 ? -3.185 -3.085 19.326 1.00 93.62 201 ASP A C 1
ATOM 1604 O O . ASP A 1 201 ? -2.429 -2.268 19.857 1.00 93.62 201 ASP A O 1
ATOM 1608 N N . GLN A 1 202 ? -3.132 -3.346 18.018 1.00 95.75 202 GLN A N 1
ATOM 1609 C CA . GLN A 1 202 ? -2.134 -2.751 17.140 1.00 95.75 202 GLN A CA 1
ATOM 1610 C C . GLN A 1 202 ? -2.281 -1.226 17.041 1.00 95.75 202 GLN A C 1
ATOM 1612 O O . GLN A 1 202 ? 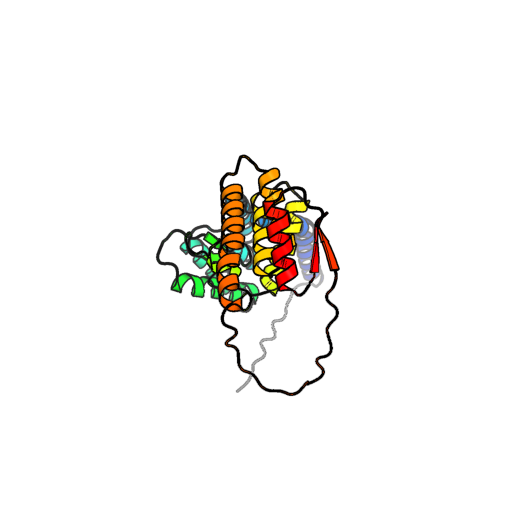-1.278 -0.509 17.088 1.00 95.75 202 GLN A O 1
ATOM 1617 N N . LEU A 1 203 ? -3.507 -0.704 16.919 1.00 97.31 203 LEU A N 1
ATOM 1618 C CA . LEU A 1 203 ? -3.748 0.739 16.846 1.00 97.31 203 LEU A CA 1
ATOM 1619 C C . LEU A 1 203 ? -3.414 1.428 18.176 1.00 97.31 203 LEU A C 1
ATOM 1621 O O . LEU A 1 203 ? -2.744 2.458 18.178 1.00 97.31 203 LEU A O 1
ATOM 1625 N N . ASN A 1 204 ? -3.810 0.834 19.303 1.00 96.56 204 ASN A N 1
ATOM 1626 C CA . ASN A 1 204 ? -3.481 1.321 20.640 1.00 96.56 204 ASN A CA 1
ATOM 1627 C C . ASN A 1 204 ? -1.961 1.366 20.858 1.00 96.56 204 ASN A C 1
ATOM 1629 O O . ASN A 1 204 ? -1.418 2.383 21.286 1.00 96.56 204 ASN A O 1
ATOM 1633 N N . ASN A 1 205 ? -1.253 0.300 20.477 1.00 95.06 205 ASN A N 1
ATOM 1634 C CA . ASN A 1 205 ? 0.207 0.262 20.525 1.00 95.06 205 ASN A CA 1
ATOM 1635 C C . ASN A 1 205 ? 0.828 1.331 19.617 1.00 95.06 205 ASN A C 1
ATOM 1637 O O . ASN A 1 205 ? 1.779 1.992 20.023 1.00 95.06 205 ASN A O 1
ATOM 1641 N N . THR A 1 206 ? 0.267 1.560 18.426 1.00 97.25 206 THR A N 1
ATOM 1642 C CA . THR A 1 206 ? 0.719 2.631 17.520 1.00 97.25 206 THR A CA 1
ATOM 1643 C C . THR A 1 206 ? 0.622 4.004 18.193 1.00 97.25 206 THR A C 1
ATOM 1645 O O . THR A 1 206 ? 1.572 4.777 18.134 1.00 97.25 206 THR A O 1
ATOM 1648 N N . VAL A 1 207 ? -0.488 4.306 18.877 1.00 98.00 207 VAL A N 1
ATOM 1649 C CA . VAL A 1 207 ? -0.666 5.579 19.602 1.00 98.00 207 VAL A CA 1
ATOM 1650 C C . VAL A 1 207 ? 0.329 5.717 20.756 1.00 98.00 207 VAL A C 1
ATOM 1652 O O . VAL A 1 207 ? 0.902 6.787 20.937 1.00 98.00 207 VAL A O 1
ATOM 1655 N N . LYS A 1 208 ? 0.576 4.637 21.507 1.00 97.25 208 LYS A N 1
ATOM 1656 C CA . LYS A 1 208 ? 1.543 4.631 22.618 1.00 97.25 208 LYS A CA 1
ATOM 1657 C C . LYS A 1 208 ? 2.986 4.826 22.150 1.00 97.25 208 LYS A C 1
ATOM 1659 O O . LYS A 1 208 ? 3.743 5.524 22.814 1.00 97.25 208 LYS A O 1
ATOM 1664 N N . MET A 1 209 ? 3.366 4.213 21.027 1.00 96.44 209 MET A N 1
ATOM 1665 C CA . MET A 1 209 ? 4.719 4.321 20.467 1.00 96.44 209 MET A CA 1
ATOM 1666 C C . MET A 1 209 ? 4.983 5.676 19.802 1.00 96.44 209 MET A C 1
ATOM 1668 O O . MET A 1 209 ? 6.128 6.117 19.771 1.00 96.44 209 MET A O 1
ATOM 1672 N N . PHE A 1 210 ? 3.941 6.329 19.276 1.00 97.06 210 PHE A N 1
ATOM 1673 C CA . PHE A 1 210 ? 4.053 7.573 18.506 1.00 97.06 210 PHE A CA 1
ATOM 1674 C C . PHE A 1 210 ? 3.081 8.655 19.013 1.00 97.06 210 PHE A C 1
ATOM 1676 O O . PHE A 1 210 ? 2.209 9.105 18.256 1.00 97.06 210 PHE A O 1
ATOM 1683 N N . PRO A 1 211 ? 3.192 9.079 20.288 1.00 97.06 211 PRO A N 1
ATOM 1684 C CA . PRO A 1 211 ? 2.235 9.993 20.918 1.00 97.06 211 PRO A CA 1
ATOM 1685 C C . PRO A 1 211 ? 2.198 11.385 20.267 1.00 97.06 211 PRO A C 1
ATOM 1687 O O . PRO A 1 211 ? 1.193 12.089 20.345 1.00 97.06 211 PRO A O 1
ATOM 1690 N N . GLU A 1 212 ? 3.264 11.793 19.577 1.00 97.19 212 GLU A N 1
ATOM 1691 C CA . GLU A 1 212 ? 3.343 13.061 18.853 1.00 97.19 212 GLU A CA 1
ATOM 1692 C C . GLU A 1 212 ? 2.508 13.072 17.560 1.00 97.19 212 GLU A C 1
ATOM 1694 O O . GLU A 1 212 ? 2.185 14.134 17.018 1.00 97.19 212 GLU A O 1
ATOM 1699 N N . LYS A 1 213 ? 2.131 11.894 17.044 1.00 96.88 213 LYS A N 1
ATOM 1700 C CA . LYS A 1 213 ? 1.340 11.742 15.817 1.00 96.88 213 LYS A CA 1
ATOM 1701 C C . LYS A 1 213 ? -0.155 11.754 16.135 1.00 96.88 213 LYS A C 1
ATOM 1703 O O . LYS A 1 213 ? -0.820 10.719 16.100 1.00 96.88 213 LYS A O 1
ATOM 1708 N N . LYS A 1 214 ? -0.699 12.958 16.355 1.00 97.50 214 LYS A N 1
ATOM 1709 C CA . LYS A 1 214 ? -2.123 13.199 16.689 1.00 97.50 214 LYS A CA 1
ATOM 1710 C C . LYS A 1 214 ? -3.118 12.434 15.812 1.00 97.50 214 LYS A C 1
ATOM 1712 O O . LYS A 1 214 ? -4.098 11.914 16.331 1.00 97.50 214 LYS A O 1
ATOM 1717 N N . PHE A 1 215 ? -2.816 12.284 14.520 1.00 97.00 215 PHE A N 1
ATOM 1718 C CA . PHE A 1 215 ? -3.632 11.511 13.582 1.00 97.00 215 PHE A CA 1
ATOM 1719 C C . PHE A 1 215 ? -3.985 10.107 14.107 1.00 97.00 215 PHE A C 1
ATOM 1721 O O . PHE A 1 215 ? -5.135 9.698 14.012 1.00 97.00 215 PHE A O 1
ATOM 1728 N N . TYR A 1 216 ? -3.046 9.361 14.701 1.00 97.75 216 TYR A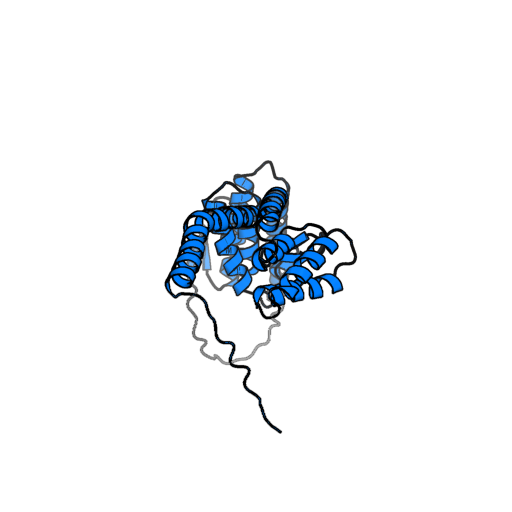 N 1
ATOM 1729 C CA . TYR A 1 216 ? -3.351 8.009 15.189 1.00 97.75 216 TYR A CA 1
ATOM 1730 C C . TYR A 1 216 ? -4.250 8.027 16.427 1.00 97.75 216 TYR A C 1
ATOM 1732 O O . TYR A 1 216 ? -5.145 7.190 16.540 1.00 97.75 216 TYR A O 1
ATOM 1740 N N . ALA A 1 217 ? -4.055 8.998 17.323 1.00 97.50 217 ALA A N 1
ATOM 1741 C CA . ALA A 1 217 ? -4.914 9.180 18.490 1.00 97.50 217 ALA A CA 1
ATOM 1742 C C . ALA A 1 217 ? -6.350 9.542 18.072 1.00 97.50 217 ALA A C 1
ATOM 1744 O O . ALA A 1 217 ? -7.306 8.978 18.598 1.00 97.50 217 ALA A O 1
ATOM 1745 N N . GLU A 1 218 ? -6.506 10.407 17.066 1.00 97.88 218 GLU A N 1
ATOM 1746 C CA . GLU A 1 218 ? -7.805 10.754 16.476 1.00 97.88 218 GLU A CA 1
ATOM 1747 C C . GLU A 1 218 ? -8.495 9.532 15.852 1.00 97.88 218 GLU A C 1
ATOM 1749 O O . GLU A 1 218 ? -9.693 9.330 16.045 1.00 97.88 218 GLU A O 1
ATOM 1754 N N . GLN A 1 219 ? -7.744 8.681 15.145 1.00 97.62 219 GLN A N 1
ATOM 1755 C CA . GLN A 1 219 ? -8.262 7.440 14.561 1.00 97.62 219 GLN A CA 1
ATOM 1756 C C . GLN A 1 219 ? -8.710 6.433 15.629 1.00 97.62 219 GLN A C 1
ATOM 1758 O O . GLN A 1 219 ? -9.752 5.797 15.467 1.00 97.62 219 GLN A O 1
ATOM 1763 N N . LEU A 1 220 ? -7.962 6.306 16.730 1.00 97.00 220 LEU A N 1
ATOM 1764 C CA . LEU A 1 220 ? -8.340 5.459 17.862 1.00 97.00 220 LEU A CA 1
ATOM 1765 C C . LEU A 1 220 ? -9.592 5.991 18.568 1.00 97.00 220 LEU A C 1
ATOM 1767 O O . LEU A 1 220 ? -10.514 5.226 18.834 1.00 97.00 220 LEU A O 1
ATOM 1771 N N . HIS A 1 221 ? -9.659 7.299 18.820 1.00 96.25 221 HIS A N 1
ATOM 1772 C CA . HIS A 1 221 ? -10.829 7.931 19.429 1.00 96.25 221 HIS A CA 1
ATOM 1773 C C . HIS A 1 221 ? -12.081 7.768 18.557 1.00 96.25 221 HIS A C 1
ATOM 1775 O O . HIS A 1 221 ? -13.141 7.398 19.057 1.00 96.25 221 HIS A O 1
ATOM 1781 N N . MET A 1 222 ? -11.954 7.956 17.238 1.00 95.88 222 MET A N 1
ATOM 1782 C CA . MET A 1 222 ? -13.044 7.698 16.297 1.00 95.88 222 MET A CA 1
ATOM 1783 C C . MET A 1 222 ? -13.507 6.240 16.361 1.00 95.88 222 MET A C 1
ATOM 1785 O O . MET A 1 222 ? -14.706 5.989 16.405 1.00 95.88 222 MET A O 1
ATOM 1789 N N . LEU A 1 223 ? -12.581 5.279 16.405 1.00 94.38 223 LEU A N 1
ATOM 1790 C CA . LEU A 1 223 ? -12.925 3.862 16.515 1.00 94.38 223 LEU A CA 1
ATOM 1791 C C . LEU A 1 223 ? -13.694 3.565 17.807 1.00 94.38 223 LEU A C 1
ATOM 1793 O O . LEU A 1 223 ? -14.706 2.874 17.755 1.00 94.38 223 LEU A O 1
ATOM 1797 N N . ILE A 1 224 ? -13.232 4.098 18.942 1.00 92.56 224 ILE A N 1
ATOM 1798 C CA . ILE A 1 224 ? -13.902 3.936 20.238 1.00 92.56 224 ILE A CA 1
ATOM 1799 C C . ILE A 1 224 ? -15.325 4.493 20.161 1.00 92.56 224 ILE A C 1
ATOM 1801 O O . ILE A 1 224 ? -16.262 3.768 20.482 1.00 92.56 224 ILE A O 1
ATOM 1805 N N . ASN A 1 225 ? -15.497 5.713 19.643 1.00 92.00 225 ASN A N 1
ATOM 1806 C CA . ASN A 1 225 ? -16.815 6.335 19.498 1.00 92.00 225 ASN A CA 1
ATOM 1807 C C . ASN A 1 225 ? -17.750 5.511 18.607 1.00 92.00 225 ASN A C 1
ATOM 1809 O O . ASN A 1 225 ? -18.916 5.320 18.940 1.00 92.00 225 ASN A O 1
ATOM 1813 N N . LEU A 1 226 ? -17.244 4.970 17.495 1.00 90.56 226 LEU A N 1
ATOM 1814 C CA . LEU A 1 226 ? -18.030 4.098 16.621 1.00 90.56 226 LEU A CA 1
ATOM 1815 C C . LEU A 1 226 ? -18.467 2.817 17.327 1.00 90.56 226 LEU A C 1
ATOM 1817 O O . LEU A 1 226 ? -19.610 2.385 17.176 1.00 90.56 226 LEU A O 1
ATOM 1821 N N . LEU A 1 227 ? -17.569 2.206 18.101 1.00 87.38 227 LEU A N 1
ATOM 1822 C CA . LEU A 1 227 ? -17.881 1.000 18.857 1.00 87.38 227 LEU A CA 1
ATOM 1823 C C . LEU A 1 227 ? -18.942 1.286 19.923 1.00 87.38 227 LEU A C 1
ATOM 1825 O O . LEU A 1 227 ? -19.921 0.542 19.972 1.00 87.38 227 LEU A O 1
ATOM 1829 N N . THR A 1 228 ? -18.822 2.390 20.665 1.00 87.06 228 THR A N 1
ATOM 1830 C CA . THR A 1 228 ? -19.803 2.783 21.686 1.00 87.06 228 THR A CA 1
ATOM 1831 C C . THR A 1 228 ? -21.152 3.170 21.085 1.00 87.06 228 THR A C 1
ATOM 1833 O O . THR A 1 228 ? -22.179 2.698 21.555 1.00 87.06 228 THR A O 1
ATOM 1836 N N . SER A 1 229 ? -21.189 3.951 20.000 1.00 83.81 229 SER A N 1
ATOM 1837 C CA . SER A 1 229 ? -22.453 4.347 19.353 1.00 83.81 229 SER A CA 1
ATOM 1838 C C . SER A 1 229 ? -23.166 3.172 18.682 1.00 83.81 229 SER A C 1
ATOM 1840 O O . SER A 1 229 ? -24.387 3.171 18.550 1.00 83.81 229 SER A O 1
ATOM 1842 N N . SER A 1 230 ? -22.424 2.137 18.281 1.00 74.19 230 SER A N 1
ATOM 1843 C CA . SER A 1 230 ? -23.028 0.911 17.763 1.00 74.19 230 SER A CA 1
ATOM 1844 C C . SER A 1 230 ? -23.699 0.051 18.845 1.00 74.19 230 SER A C 1
ATOM 1846 O O . SER A 1 230 ? -24.450 -0.850 18.489 1.00 74.19 230 SER A O 1
ATOM 1848 N N . GLU A 1 231 ? -23.462 0.294 20.141 1.00 59.88 231 GLU A N 1
ATOM 1849 C CA . GLU A 1 231 ? -24.179 -0.382 21.239 1.00 59.88 231 GLU A CA 1
ATOM 1850 C C . GLU A 1 231 ? -25.656 0.051 21.288 1.00 59.88 231 GLU A C 1
ATOM 1852 O O . GLU A 1 231 ? -26.548 -0.796 21.393 1.00 59.88 231 GLU A O 1
ATOM 1857 N N . ASP A 1 232 ? -25.921 1.350 21.119 1.00 52.22 232 ASP A N 1
ATOM 1858 C CA . ASP A 1 232 ? -27.267 1.933 21.225 1.00 52.22 232 ASP A CA 1
ATOM 1859 C C . ASP A 1 232 ? -28.199 1.480 20.092 1.00 52.22 232 ASP A C 1
ATOM 1861 O O . ASP A 1 232 ? -29.401 1.294 20.296 1.00 52.22 232 ASP A O 1
ATOM 1865 N N . MET A 1 233 ? -27.642 1.225 18.904 1.00 43.88 233 MET A N 1
ATOM 1866 C CA . MET A 1 233 ? -28.418 0.796 17.736 1.00 43.88 233 MET A CA 1
ATOM 1867 C C . MET A 1 233 ? -29.010 -0.616 17.876 1.00 43.88 233 MET A C 1
ATOM 1869 O O . MET A 1 233 ? -30.042 -0.896 17.274 1.00 43.88 233 MET A O 1
ATOM 1873 N N . PHE A 1 234 ? -28.410 -1.496 18.687 1.00 40.69 234 PHE A N 1
ATOM 1874 C CA . PHE A 1 234 ? -28.886 -2.880 18.865 1.00 40.69 234 PHE A CA 1
ATOM 1875 C C . PHE A 1 234 ? -29.559 -3.131 20.221 1.00 40.69 234 PHE A C 1
ATOM 1877 O O . PHE A 1 234 ? -30.295 -4.110 20.370 1.00 40.69 234 PHE A O 1
ATOM 1884 N N . ALA A 1 235 ? -29.396 -2.226 21.191 1.00 41.78 235 ALA A N 1
ATOM 1885 C CA . ALA A 1 235 ? -30.234 -2.212 22.389 1.00 41.78 235 ALA A CA 1
ATOM 1886 C C . ALA A 1 235 ? -31.718 -1.970 22.038 1.00 41.78 235 ALA A C 1
ATOM 1888 O O . ALA A 1 235 ? -32.603 -2.531 22.681 1.00 41.78 235 ALA A O 1
ATOM 1889 N N . GLN A 1 236 ? -32.010 -1.220 20.967 1.00 39.12 236 GLN A N 1
ATOM 1890 C CA . GLN A 1 236 ? -33.386 -0.963 20.522 1.00 39.12 236 GLN A CA 1
ATOM 1891 C C . GLN A 1 236 ? -34.035 -2.132 19.752 1.00 39.12 236 GLN A C 1
ATOM 1893 O O . GLN A 1 236 ? -35.254 -2.292 19.817 1.00 39.12 236 GLN A O 1
ATOM 1898 N N . GLU A 1 237 ? -33.265 -3.011 19.100 1.00 37.50 237 GLU A N 1
ATOM 1899 C CA . GLU A 1 237 ? -33.825 -4.181 18.394 1.00 37.50 237 GLU A CA 1
ATOM 1900 C C . GLU A 1 237 ? -34.268 -5.316 19.335 1.00 37.50 237 GLU A C 1
ATOM 1902 O O . GLU A 1 237 ? -35.067 -6.170 18.948 1.00 37.50 237 GLU A O 1
ATOM 1907 N N . THR A 1 238 ? -33.819 -5.325 20.594 1.00 36.16 238 THR A N 1
ATOM 1908 C CA . THR A 1 238 ? -34.191 -6.379 21.558 1.00 36.16 238 THR A CA 1
ATOM 1909 C C . THR A 1 238 ? -35.475 -6.096 22.349 1.00 36.16 238 THR A C 1
ATOM 1911 O O . THR A 1 238 ? -35.980 -7.000 23.016 1.00 36.16 238 THR A O 1
ATOM 1914 N N . VAL A 1 239 ? -36.076 -4.903 22.225 1.00 40.97 239 VAL A N 1
ATOM 1915 C CA . VAL A 1 239 ? -37.272 -4.511 23.006 1.00 40.97 239 VAL A CA 1
ATOM 1916 C C . VAL A 1 239 ? -38.600 -4.747 22.263 1.00 40.97 239 VAL A C 1
ATOM 1918 O O . VAL A 1 239 ? -39.658 -4.771 22.889 1.00 40.97 239 VAL A O 1
ATOM 1921 N N . VAL A 1 240 ? -38.597 -5.063 20.961 1.00 42.25 240 VAL A N 1
ATOM 1922 C CA . VAL A 1 240 ? -39.834 -5.391 20.215 1.00 42.25 240 VAL A CA 1
ATOM 1923 C C . VAL A 1 240 ? -40.037 -6.906 20.084 1.00 42.25 240 VAL A C 1
ATOM 1925 O O . VAL A 1 240 ? -40.292 -7.436 19.006 1.00 42.25 240 VAL A O 1
ATOM 1928 N N . LYS A 1 241 ? -39.983 -7.650 21.196 1.00 42.84 241 LYS A N 1
ATOM 1929 C CA . LYS A 1 241 ? -40.665 -8.956 21.264 1.00 42.84 241 LYS A CA 1
ATOM 1930 C C . LYS A 1 241 ? -42.087 -8.742 21.763 1.00 42.84 241 LYS A C 1
ATOM 1932 O O . LYS A 1 241 ? -42.384 -8.812 22.952 1.00 42.84 241 LYS A O 1
ATOM 1937 N N . LYS A 1 242 ? -42.972 -8.477 20.798 1.00 40.16 242 LYS A N 1
ATOM 1938 C CA . LYS A 1 242 ? -44.427 -8.567 20.944 1.00 40.16 242 LYS A CA 1
ATOM 1939 C C . LYS A 1 242 ? -44.770 -9.900 21.623 1.00 40.16 242 LYS A C 1
ATOM 1941 O O . LYS A 1 242 ? -44.443 -10.967 21.108 1.00 40.16 242 LYS A O 1
ATOM 1946 N N . LYS A 1 243 ? -45.421 -9.816 22.785 1.00 40.09 243 LYS A N 1
ATOM 1947 C CA . LYS A 1 243 ? -46.077 -10.929 23.482 1.00 40.09 243 LYS A CA 1
ATOM 1948 C C . LYS A 1 243 ? -47.040 -11.610 22.500 1.00 40.09 243 LYS A C 1
ATOM 1950 O O . LYS A 1 243 ? -48.063 -11.029 22.150 1.00 40.09 243 LYS A O 1
ATOM 1955 N N . VAL A 1 244 ? -46.718 -12.825 22.070 1.00 42.97 244 VAL A N 1
ATOM 1956 C CA . VAL A 1 244 ? -47.680 -13.760 21.474 1.00 42.97 244 VAL A CA 1
ATOM 1957 C C . VAL A 1 244 ? -47.716 -14.989 22.386 1.00 42.97 244 VAL A C 1
ATOM 1959 O O . VAL A 1 244 ? -46.654 -15.558 22.648 1.00 42.97 244 VAL A O 1
ATOM 1962 N N . PRO A 1 245 ? -48.882 -15.377 22.928 1.00 51.16 245 PRO A N 1
ATOM 1963 C CA . PRO A 1 245 ? -49.022 -16.589 23.721 1.00 51.16 245 PRO A CA 1
ATOM 1964 C C . PRO A 1 245 ? -49.390 -17.786 22.828 1.00 51.16 245 PRO A C 1
ATOM 1966 O O . PRO A 1 245 ? -50.319 -17.696 22.031 1.00 51.16 245 PRO A O 1
ATOM 1969 N N . GLY A 1 246 ? -48.709 -18.922 23.006 1.00 44.41 246 GLY A N 1
ATOM 1970 C CA . GLY A 1 246 ? -49.195 -20.237 22.555 1.00 44.41 246 GLY A CA 1
ATOM 1971 C C . GLY A 1 246 ? -48.159 -21.123 21.844 1.00 44.41 246 GLY A C 1
ATOM 1972 O O . GLY A 1 246 ? -47.236 -20.587 21.243 1.00 44.41 246 GLY A O 1
ATOM 1973 N N . PRO A 1 247 ? -48.257 -22.466 21.947 1.00 55.09 247 PRO A N 1
ATOM 1974 C CA . PRO A 1 247 ? -47.144 -23.286 22.439 1.00 55.09 247 PRO A CA 1
ATOM 1975 C C . PRO A 1 247 ? -46.677 -24.411 21.493 1.00 55.09 247 PRO A C 1
ATOM 1977 O O . PRO A 1 247 ? -47.487 -24.999 20.788 1.00 55.09 247 PRO A O 1
ATOM 1980 N N . ALA A 1 248 ? -45.386 -24.771 21.567 1.00 42.53 248 ALA A N 1
ATOM 1981 C CA . ALA A 1 248 ? -44.858 -26.151 21.588 1.00 42.53 248 ALA A CA 1
ATOM 1982 C C . ALA A 1 248 ? -43.308 -26.135 21.613 1.00 42.53 248 ALA A C 1
ATOM 1984 O O . ALA A 1 248 ? -42.703 -25.281 20.959 1.00 42.53 248 ALA A O 1
ATOM 1985 N N . PRO A 1 249 ? -42.639 -27.047 22.348 1.00 45.91 249 PRO A N 1
ATOM 1986 C CA . PRO A 1 249 ? -41.191 -27.028 22.502 1.00 45.91 249 PRO A CA 1
ATOM 1987 C C . PRO A 1 249 ? -40.515 -27.848 21.396 1.00 45.91 249 PRO A C 1
ATOM 1989 O O . PRO A 1 249 ? -40.609 -29.071 21.371 1.00 45.91 249 PRO A O 1
ATOM 1992 N N . ALA A 1 250 ? -39.784 -27.177 20.506 1.00 40.72 250 ALA A N 1
ATOM 1993 C CA . ALA A 1 250 ? -38.767 -27.824 19.686 1.00 40.72 250 ALA A CA 1
ATOM 1994 C C . ALA A 1 250 ? -37.415 -27.699 20.400 1.00 40.72 250 ALA A C 1
ATOM 1996 O O . ALA A 1 250 ? -36.928 -26.599 20.678 1.00 40.72 250 ALA A O 1
ATOM 1997 N N . THR A 1 251 ? -36.837 -28.848 20.731 1.00 47.34 251 THR A N 1
ATOM 1998 C CA . THR A 1 251 ? -35.540 -29.036 21.378 1.00 47.34 251 THR A CA 1
ATOM 1999 C C . THR A 1 251 ? -34.440 -28.420 20.515 1.00 47.34 251 THR A C 1
ATOM 2001 O O . THR A 1 251 ? -33.960 -29.013 19.553 1.00 47.34 251 THR A O 1
ATOM 2004 N N . THR A 1 252 ? -34.042 -27.194 20.847 1.00 42.06 252 THR A N 1
ATOM 2005 C CA . THR A 1 252 ? -32.855 -26.557 20.277 1.00 42.06 252 THR A CA 1
ATOM 2006 C C . THR A 1 252 ? -31.636 -27.028 21.057 1.00 42.06 252 THR A C 1
ATOM 2008 O O . THR A 1 252 ? -31.507 -26.796 22.259 1.00 42.06 252 THR A O 1
ATOM 2011 N N . VAL A 1 253 ? -30.740 -27.725 20.361 1.00 47.25 253 VAL A N 1
ATOM 2012 C CA . VAL A 1 253 ? -29.411 -28.089 20.856 1.00 47.25 253 VAL A CA 1
ATOM 2013 C C . VAL A 1 253 ? -28.687 -26.793 21.234 1.00 47.25 253 VAL A C 1
ATOM 2015 O O . VAL A 1 253 ? -28.347 -25.984 20.370 1.00 47.25 253 VAL A O 1
ATOM 2018 N N . LYS A 1 254 ? -28.511 -26.555 22.540 1.00 49.97 254 LYS A N 1
ATOM 2019 C CA . LYS A 1 254 ? -27.734 -25.430 23.074 1.00 49.97 254 LYS A CA 1
ATOM 2020 C C . LYS A 1 254 ? -26.279 -25.615 22.651 1.00 49.97 254 LYS A C 1
ATOM 2022 O O . LYS A 1 254 ? -25.572 -26.431 23.230 1.00 49.97 254 LYS A O 1
ATOM 2027 N N . ALA A 1 255 ? -25.834 -24.845 21.664 1.00 59.06 255 ALA A N 1
ATOM 2028 C CA . ALA A 1 255 ? -24.411 -24.655 21.424 1.00 59.06 255 ALA A CA 1
ATOM 2029 C C . ALA A 1 255 ? -23.781 -24.061 22.697 1.00 59.06 255 ALA A C 1
ATOM 2031 O O . ALA A 1 255 ? -24.224 -23.015 23.183 1.00 59.06 255 ALA A O 1
ATOM 2032 N N . GLU A 1 256 ? -22.799 -24.758 23.269 1.00 68.88 256 GLU A N 1
ATOM 2033 C CA . GLU A 1 256 ? -22.082 -24.312 24.462 1.00 68.88 256 GLU A CA 1
ATOM 2034 C C . GLU A 1 256 ? -21.382 -22.976 24.187 1.00 68.88 256 GLU A C 1
ATOM 2036 O O . GLU A 1 256 ? -20.545 -22.855 23.288 1.00 68.88 256 GLU A O 1
ATOM 2041 N N . LYS A 1 257 ? -21.741 -21.948 24.961 1.00 74.75 257 LYS A N 1
ATOM 2042 C CA . LYS A 1 257 ? -21.076 -20.645 24.912 1.00 74.75 257 LYS A CA 1
ATOM 2043 C C . LYS A 1 257 ? -19.711 -20.775 25.581 1.00 74.75 257 LYS A C 1
ATOM 2045 O O . LYS A 1 257 ? -19.628 -21.149 26.749 1.00 74.75 257 LYS A O 1
ATOM 2050 N N . LYS A 1 258 ? -18.639 -20.456 24.856 1.00 82.69 258 LYS A N 1
ATOM 2051 C CA . LYS A 1 258 ? -17.289 -20.412 25.428 1.00 82.69 258 LYS A CA 1
ATOM 2052 C C . LYS A 1 258 ? -17.179 -19.209 26.367 1.00 82.69 258 LYS A C 1
ATOM 2054 O O . LYS A 1 258 ? -17.552 -18.098 25.987 1.00 82.69 258 LYS A O 1
ATOM 2059 N N . LYS A 1 259 ? -16.676 -19.444 27.581 1.00 87.44 259 LYS A N 1
ATOM 2060 C CA . LYS A 1 259 ? -16.395 -18.409 28.586 1.00 87.44 259 LYS A CA 1
ATOM 2061 C C . LYS A 1 259 ? -14.968 -17.892 28.409 1.00 87.44 259 LYS A C 1
ATOM 2063 O O . LYS A 1 259 ? -14.049 -18.698 28.282 1.00 87.44 259 LYS A O 1
ATOM 2068 N N . MET A 1 260 ? -14.780 -16.576 28.388 1.00 78.38 260 MET A N 1
ATOM 2069 C CA . MET A 1 260 ? -13.479 -15.923 28.217 1.00 78.38 260 MET A CA 1
ATOM 2070 C C . MET A 1 260 ? -13.237 -14.917 29.338 1.00 78.38 260 MET A C 1
ATOM 2072 O O . MET A 1 260 ? -14.098 -14.088 29.610 1.00 78.38 260 MET A O 1
ATOM 2076 N N . LEU A 1 261 ? -12.070 -14.992 29.979 1.00 78.44 261 LEU A N 1
ATOM 2077 C CA . LEU A 1 261 ? -11.654 -14.039 31.005 1.00 78.44 261 LEU A CA 1
ATOM 2078 C C . LEU A 1 261 ? -10.961 -12.843 30.342 1.00 78.44 261 LEU A C 1
ATOM 2080 O O . LEU A 1 261 ? -10.013 -13.036 29.580 1.00 78.44 261 LEU A O 1
ATOM 2084 N N . LEU A 1 262 ? -11.416 -11.627 30.638 1.00 82.88 262 LEU A N 1
ATOM 2085 C CA . LEU A 1 262 ? -10.856 -10.387 30.110 1.00 82.88 262 LEU A CA 1
ATOM 2086 C C . LEU A 1 262 ? -10.188 -9.582 31.230 1.00 82.88 262 LEU A C 1
ATOM 2088 O O . LEU A 1 262 ? -10.866 -9.000 32.075 1.00 82.88 262 LEU A O 1
ATOM 2092 N N . ALA A 1 263 ? -8.856 -9.529 31.200 1.00 82.06 263 ALA A N 1
ATOM 2093 C CA . ALA A 1 263 ? -8.025 -8.758 32.122 1.00 82.06 263 ALA A CA 1
ATOM 2094 C C . ALA A 1 263 ? -7.348 -7.597 31.370 1.00 82.06 263 ALA A C 1
ATOM 2096 O O . ALA A 1 263 ? -6.186 -7.687 30.982 1.00 82.06 263 ALA A O 1
ATOM 2097 N N . GLU A 1 264 ? -8.087 -6.516 31.112 1.00 84.38 264 GLU A N 1
ATOM 2098 C CA . GLU A 1 264 ? -7.562 -5.318 30.439 1.00 84.38 264 GLU A CA 1
ATOM 2099 C C . GLU A 1 264 ? -7.771 -4.087 31.341 1.00 84.38 264 GLU A C 1
ATOM 2101 O O . GLU A 1 264 ? -8.858 -3.888 31.875 1.00 84.38 264 GLU A O 1
ATOM 2106 N N . SER A 1 265 ? -6.733 -3.281 31.589 1.00 64.50 265 SER A N 1
ATOM 2107 C CA . SER A 1 265 ? -6.734 -2.228 32.624 1.00 64.50 265 SER A CA 1
ATOM 2108 C C . SER A 1 265 ? -7.401 -0.902 32.231 1.00 64.50 265 SER A C 1
ATOM 2110 O O . SER A 1 265 ? -7.642 -0.063 33.095 1.00 64.50 265 SER A O 1
ATOM 2112 N N . SER A 1 266 ? -7.716 -0.705 30.958 1.00 72.62 266 SER A N 1
ATOM 2113 C CA . SER A 1 266 ? -8.394 0.450 30.382 1.00 72.62 266 SER A CA 1
ATOM 2114 C C . SER A 1 266 ? -9.901 0.178 30.223 1.00 72.62 266 SER A C 1
ATOM 2116 O O . SER A 1 266 ? -10.323 -0.527 29.304 1.00 72.62 266 SER A O 1
ATOM 2118 N N . PRO A 1 267 ? -10.772 0.787 31.052 1.00 73.81 267 PRO A N 1
ATOM 2119 C CA . PRO A 1 267 ? -12.217 0.545 30.994 1.00 73.81 267 PRO A CA 1
ATOM 2120 C C . PRO A 1 267 ? -12.851 0.676 29.589 1.00 73.81 267 PRO A C 1
ATOM 2122 O O . PRO A 1 267 ? -13.675 -0.171 29.240 1.00 73.81 267 PRO A O 1
ATOM 2125 N N . PRO A 1 268 ? -12.462 1.649 28.733 1.00 65.19 268 PRO A N 1
ATOM 2126 C CA . PRO A 1 268 ? -12.983 1.746 27.366 1.00 65.19 268 PRO A CA 1
ATOM 2127 C C . PRO A 1 268 ? -12.573 0.575 26.465 1.00 65.19 268 PRO A C 1
ATOM 2129 O O . PRO A 1 268 ? -13.372 0.107 25.655 1.00 65.19 268 PRO A O 1
ATOM 2132 N N . ILE A 1 269 ? -11.332 0.097 26.602 1.00 70.75 269 ILE A N 1
ATOM 2133 C CA . ILE A 1 269 ? -10.798 -1.007 25.795 1.00 70.75 269 ILE A CA 1
ATOM 2134 C C . ILE A 1 269 ? -11.417 -2.320 26.269 1.00 70.75 269 ILE A C 1
ATOM 2136 O O . ILE A 1 269 ? -11.941 -3.071 25.448 1.00 70.75 269 ILE A O 1
ATOM 2140 N N . ARG A 1 270 ? -11.448 -2.550 27.587 1.00 83.00 270 ARG A N 1
ATOM 2141 C CA . ARG A 1 270 ? -12.139 -3.684 28.205 1.00 83.00 270 ARG A CA 1
ATOM 2142 C C . ARG A 1 270 ? -13.580 -3.793 27.706 1.00 83.00 270 ARG A C 1
ATOM 2144 O O . ARG A 1 270 ? -13.978 -4.828 27.181 1.00 83.00 270 ARG A O 1
ATOM 2151 N N . LYS A 1 271 ? -14.334 -2.693 27.756 1.00 76.25 271 LYS A N 1
ATOM 2152 C CA . LYS A 1 271 ? -15.724 -2.670 27.294 1.00 76.25 271 LYS A CA 1
ATOM 2153 C C . LYS A 1 271 ? -15.843 -2.986 25.796 1.00 76.25 271 LYS A C 1
ATOM 2155 O O . LYS A 1 271 ? -16.654 -3.831 25.413 1.00 76.25 271 LYS A O 1
ATOM 2160 N N . ALA A 1 272 ? -15.004 -2.378 24.953 1.00 70.88 272 ALA A N 1
ATOM 2161 C CA . ALA A 1 272 ? -14.979 -2.648 23.513 1.00 70.88 272 ALA A CA 1
ATOM 2162 C C . ALA A 1 272 ? -14.703 -4.131 23.194 1.00 70.88 272 ALA A C 1
ATOM 2164 O O . ALA A 1 272 ? -15.349 -4.715 22.316 1.00 70.88 272 ALA A O 1
ATOM 2165 N N . ILE A 1 273 ? -13.779 -4.754 23.930 1.00 71.94 273 ILE A N 1
ATOM 2166 C CA . ILE A 1 273 ? -13.442 -6.173 23.790 1.00 71.94 273 ILE A CA 1
ATOM 2167 C C . ILE A 1 273 ? -14.610 -7.057 24.256 1.00 71.94 273 ILE A C 1
ATOM 2169 O O . ILE A 1 273 ? -15.017 -7.955 23.509 1.00 71.94 273 ILE A O 1
ATOM 2173 N N . SER A 1 274 ? -15.215 -6.766 25.415 1.00 78.12 274 SER A N 1
ATOM 2174 C CA . SER A 1 274 ? -16.397 -7.481 25.926 1.00 78.12 274 SER A CA 1
ATOM 2175 C C . SER A 1 274 ? -17.517 -7.547 24.877 1.00 78.12 274 SER A C 1
ATOM 2177 O O . SER A 1 274 ? -18.102 -8.604 24.628 1.00 78.12 274 SER A O 1
ATOM 2179 N N . ILE A 1 275 ? -17.754 -6.441 24.168 1.00 69.75 275 ILE A N 1
ATOM 2180 C CA . ILE A 1 275 ? -18.780 -6.339 23.119 1.00 69.75 275 ILE A CA 1
ATOM 2181 C C . ILE A 1 275 ? -18.420 -7.157 21.881 1.00 69.75 275 ILE A C 1
ATOM 2183 O O . ILE A 1 275 ? -19.268 -7.867 21.331 1.00 69.75 275 ILE A O 1
ATOM 2187 N N . ALA A 1 276 ? -17.169 -7.079 21.424 1.00 68.69 276 ALA A N 1
ATOM 2188 C CA . ALA A 1 276 ? -16.715 -7.829 20.258 1.00 68.69 276 ALA A CA 1
ATOM 2189 C C . ALA A 1 276 ? -16.861 -9.349 20.464 1.00 68.69 276 ALA A C 1
ATOM 2191 O O . ALA A 1 276 ? -17.256 -10.066 19.538 1.00 68.69 276 ALA A O 1
ATOM 2192 N N . PHE A 1 277 ? -16.601 -9.838 21.679 1.00 76.19 277 PHE A N 1
ATOM 2193 C CA . PHE A 1 277 ? -16.754 -11.250 22.034 1.00 76.19 277 PHE A CA 1
ATOM 2194 C C . PHE A 1 277 ? -18.213 -11.672 22.224 1.00 76.19 277 PHE A C 1
ATOM 2196 O O . PHE A 1 277 ? -18.590 -12.741 21.726 1.00 76.19 277 PHE A O 1
ATOM 2203 N N . ALA A 1 278 ? -19.046 -10.824 22.836 1.00 75.69 278 ALA A N 1
ATOM 2204 C CA . ALA A 1 278 ? -20.485 -11.059 22.950 1.00 75.69 278 ALA A CA 1
ATOM 2205 C C . ALA A 1 278 ? -21.152 -11.206 21.568 1.00 75.69 278 ALA A C 1
ATOM 2207 O O . ALA A 1 278 ? -21.951 -12.121 21.356 1.00 75.69 278 ALA A O 1
ATOM 2208 N N . ARG A 1 279 ? -20.742 -10.395 20.575 1.00 65.69 279 ARG A N 1
ATOM 2209 C CA . ARG A 1 279 ? -21.200 -10.496 19.169 1.00 65.69 279 ARG A CA 1
ATOM 22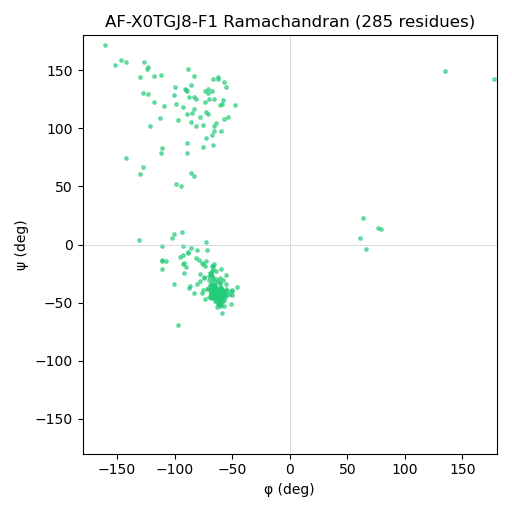10 C C . ARG A 1 279 ? -20.893 -11.843 18.506 1.00 65.69 279 ARG A C 1
ATOM 2212 O O . ARG A 1 279 ? -21.524 -12.192 17.513 1.00 65.69 279 ARG A O 1
ATOM 2219 N N . ARG A 1 280 ? -19.931 -12.603 19.032 1.00 70.88 280 ARG A N 1
ATOM 2220 C CA . ARG A 1 280 ? -19.540 -13.932 18.533 1.00 70.88 280 ARG A CA 1
ATOM 2221 C C . ARG A 1 280 ? -20.136 -15.082 19.352 1.00 70.88 280 ARG A C 1
ATOM 2223 O O . ARG A 1 280 ? -19.758 -16.229 19.138 1.00 70.88 280 ARG A O 1
ATOM 2230 N N . GLY A 1 281 ? -21.055 -14.785 20.273 1.00 79.38 281 GLY A N 1
ATOM 2231 C CA . GLY A 1 281 ? -21.713 -15.781 21.119 1.00 79.38 281 GLY A CA 1
ATOM 2232 C C . GLY A 1 281 ? -20.874 -16.260 22.307 1.00 79.38 281 GLY A C 1
ATOM 2233 O O . GLY A 1 281 ? -21.240 -17.257 22.928 1.00 79.38 281 GLY A O 1
ATOM 2234 N N . ASN A 1 282 ? -19.776 -15.571 22.631 1.00 80.25 282 ASN A N 1
ATOM 2235 C CA . ASN A 1 282 ? -18.955 -15.886 23.800 1.00 80.25 282 ASN A CA 1
ATOM 2236 C C . ASN A 1 282 ? -19.468 -15.135 25.034 1.00 80.25 282 ASN A C 1
ATOM 2238 O O . ASN A 1 282 ? -20.034 -14.047 24.925 1.00 80.25 282 ASN A O 1
ATOM 2242 N N . GLU A 1 283 ? -19.261 -15.723 26.205 1.00 86.44 283 GLU A N 1
ATOM 2243 C CA . GLU A 1 283 ? -19.555 -15.112 27.500 1.00 86.44 283 GLU A CA 1
ATOM 2244 C C . GLU A 1 283 ? -18.252 -14.540 28.067 1.00 86.44 283 GLU A C 1
ATOM 2246 O O . GLU A 1 283 ? -17.271 -15.268 28.213 1.00 86.44 283 GLU A O 1
ATOM 2251 N N . VAL A 1 284 ? -18.213 -13.236 28.335 1.00 85.69 284 VAL A N 1
ATOM 2252 C CA . VAL A 1 284 ? -17.010 -12.555 28.831 1.00 85.69 284 VAL A CA 1
ATOM 2253 C C . VAL A 1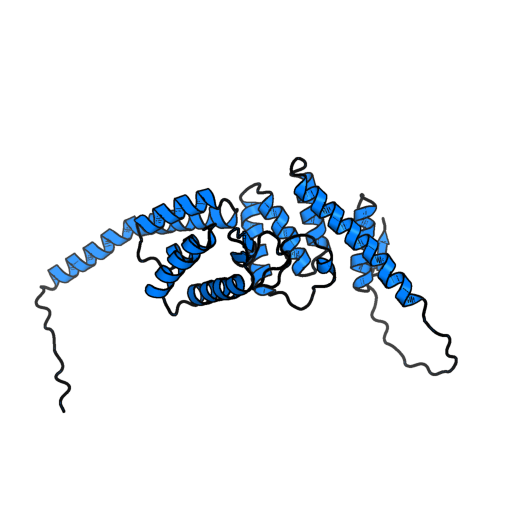 284 ? -17.134 -12.353 30.334 1.00 85.69 284 VAL A C 1
ATOM 2255 O O . VAL A 1 284 ? -18.145 -11.841 30.808 1.00 85.69 284 VAL A O 1
ATOM 2258 N N . ILE A 1 285 ? -16.111 -12.773 31.070 1.00 82.06 285 ILE A N 1
ATOM 2259 C CA . ILE A 1 285 ? -15.970 -12.587 32.512 1.00 82.06 285 ILE A CA 1
ATOM 2260 C C . ILE A 1 285 ? -14.857 -11.561 32.708 1.00 82.06 285 ILE A C 1
ATOM 2262 O O . ILE A 1 285 ? -13.731 -11.779 32.266 1.00 82.06 285 ILE A O 1
ATOM 2266 N N . GLU A 1 286 ? -15.167 -10.428 33.325 1.00 83.00 286 GLU A N 1
ATOM 2267 C CA . GLU A 1 286 ? -14.191 -9.362 33.569 1.00 83.00 286 GLU A CA 1
ATOM 2268 C C . GLU A 1 286 ? -13.419 -9.634 34.869 1.00 83.00 286 GLU A C 1
ATOM 2270 O O . GLU A 1 286 ? -14.019 -10.061 35.858 1.00 83.00 286 GLU A O 1
ATOM 2275 N N . ALA A 1 287 ? -12.099 -9.416 34.842 1.00 73.50 287 ALA A N 1
ATOM 2276 C CA . ALA A 1 287 ? -11.195 -9.554 35.990 1.00 73.50 287 ALA A CA 1
ATOM 2277 C C . ALA A 1 287 ? -10.734 -8.199 36.550 1.00 73.50 287 ALA A C 1
ATOM 2279 O O . ALA A 1 287 ? -10.656 -7.205 35.779 1.00 73.50 287 ALA A O 1
#